Protein AF-A0A7E6EKT8-F1 (afdb_monomer)

Sequence (183 aa):
MVKAHAIWNQQDRSTVAANSIYAGVGRRLAVPNMTRWNSTYDSVVVINTILETKRLVLHTVIIQLKFNSFNNQDVDLMKECAKVMSLVAKGLDKIQGKEQAYFGTLLPTVVATIFRLVYYSPLVNALLAG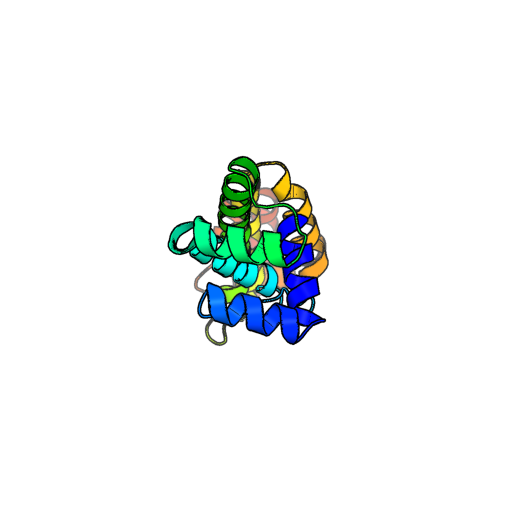IDKRMMTSVVLEDEECQLIAAFHPRFHLIWLDKYENTKVAKARKAWRVRSRRS

Foldseek 3Di:
DVLLLVLLVCLVVDPVLVVLCCVQQVDGQQRADPVDLCSVLSNLVRVLVCCVPPVVSVQVSCVVVVGDHDDPVNSVVSVLVNVLVVLVVVLCCQCVPPVRVDLLSNLLSLLVSLVVLVPDDPVSVVVVVVSCVVSVNVVLVVDLVSLLSVLPPPVRNLVSCVVRPVVCSVVNVVVNVVVVVVD

Structure (mmCIF, N/CA/C/O backbone):
data_AF-A0A7E6EKT8-F1
#
_entry.id   AF-A0A7E6EKT8-F1
#
loop_
_atom_site.group_PDB
_atom_site.id
_atom_site.type_symbol
_atom_site.label_atom_id
_atom_site.label_alt_id
_atom_site.label_comp_id
_atom_site.label_asym_id
_atom_site.label_entity_id
_atom_site.label_seq_id
_atom_site.pdbx_PDB_ins_code
_atom_site.Cartn_x
_atom_site.Cartn_y
_atom_site.Cartn_z
_atom_site.occupancy
_atom_site.B_iso_or_equiv
_atom_site.auth_seq_id
_atom_site.auth_comp_id
_atom_site.auth_asym_id
_atom_site.auth_atom_id
_atom_site.pdbx_PDB_model_num
ATOM 1 N N . MET A 1 1 ? -4.180 9.988 8.805 1.00 82.31 1 MET A N 1
ATOM 2 C CA . MET A 1 1 ? -3.324 8.853 9.243 1.00 82.31 1 MET A CA 1
ATOM 3 C C . MET A 1 1 ? -3.040 8.808 10.747 1.00 82.31 1 MET A C 1
ATOM 5 O O . MET A 1 1 ? -3.156 7.729 11.312 1.00 82.31 1 MET A O 1
ATOM 9 N N . VAL A 1 2 ? -2.726 9.925 11.423 1.00 88.50 2 VAL A N 1
ATOM 10 C CA . VAL A 1 2 ? -2.379 9.940 12.869 1.00 88.50 2 VAL A CA 1
ATOM 11 C C . VAL A 1 2 ? -3.432 9.260 13.759 1.00 88.50 2 VAL A C 1
ATOM 13 O O . VAL A 1 2 ? -3.081 8.402 14.564 1.00 88.50 2 VAL A O 1
ATOM 16 N N . LYS A 1 3 ? -4.724 9.570 13.569 1.00 92.50 3 LYS A N 1
ATOM 17 C CA . LYS A 1 3 ? -5.827 8.959 14.339 1.00 92.50 3 LYS A CA 1
ATOM 18 C C . LYS A 1 3 ? -5.881 7.433 14.195 1.00 92.50 3 LYS A C 1
ATOM 20 O O . LYS A 1 3 ? -5.995 6.726 15.188 1.00 92.50 3 LYS A O 1
ATOM 25 N N . ALA A 1 4 ? -5.735 6.922 12.971 1.00 92.25 4 ALA A N 1
ATOM 26 C CA . ALA A 1 4 ? -5.692 5.480 12.726 1.00 92.25 4 ALA A CA 1
ATOM 27 C C . ALA A 1 4 ? -4.476 4.832 13.394 1.00 92.25 4 ALA A C 1
ATOM 29 O O . ALA A 1 4 ? -4.611 3.782 14.014 1.00 92.25 4 ALA A O 1
ATOM 30 N N . HIS A 1 5 ? -3.315 5.493 13.348 1.00 91.94 5 HIS A N 1
ATOM 31 C CA . HIS A 1 5 ? -2.115 4.974 13.992 1.00 91.94 5 HIS A CA 1
ATOM 32 C C . HIS A 1 5 ? -2.243 4.901 15.515 1.00 91.94 5 HIS A C 1
ATOM 34 O O . HIS A 1 5 ? -1.837 3.901 16.103 1.00 91.94 5 HIS A O 1
ATOM 40 N N . ALA A 1 6 ? -2.864 5.903 16.142 1.00 93.19 6 ALA A N 1
ATOM 41 C CA . ALA A 1 6 ? -3.147 5.887 17.573 1.00 93.19 6 ALA A CA 1
ATOM 42 C C . ALA A 1 6 ? -4.032 4.691 17.967 1.00 93.19 6 ALA A C 1
ATOM 44 O O . ALA A 1 6 ? -3.713 3.977 18.915 1.00 93.19 6 ALA A O 1
ATOM 45 N N . ILE A 1 7 ? -5.087 4.416 17.191 1.00 93.44 7 ILE A N 1
ATOM 46 C CA . ILE A 1 7 ? -5.994 3.288 17.445 1.00 93.44 7 ILE A CA 1
ATOM 47 C C . ILE A 1 7 ? -5.286 1.945 17.217 1.00 93.44 7 ILE A C 1
ATOM 49 O O . ILE A 1 7 ? -5.428 1.042 18.040 1.00 93.44 7 ILE A O 1
ATOM 53 N N . TRP A 1 8 ? -4.498 1.803 16.145 1.00 94.50 8 TRP A N 1
ATOM 54 C CA . TRP A 1 8 ? -3.714 0.587 15.898 1.00 94.50 8 TRP A CA 1
ATOM 55 C C . TRP A 1 8 ? -2.728 0.305 17.031 1.00 94.50 8 TRP A C 1
ATOM 57 O O . TRP A 1 8 ? -2.700 -0.810 17.543 1.00 94.50 8 TRP A O 1
ATOM 67 N N . ASN A 1 9 ? -1.983 1.323 17.469 1.00 93.50 9 ASN A N 1
ATOM 68 C CA . ASN A 1 9 ? -1.028 1.194 18.569 1.00 93.50 9 ASN A CA 1
ATOM 69 C C . ASN A 1 9 ? -1.727 0.844 19.887 1.00 93.50 9 ASN A C 1
ATOM 71 O O . ASN A 1 9 ? -1.212 0.041 20.661 1.00 93.50 9 ASN A O 1
ATOM 75 N N . GLN A 1 10 ? -2.905 1.421 20.145 1.00 93.50 10 GLN A N 1
ATOM 76 C CA . GLN A 1 10 ? -3.673 1.095 21.342 1.00 93.50 10 GLN A CA 1
ATOM 77 C C . GLN A 1 10 ? -4.182 -0.347 21.311 1.00 93.50 10 GLN A C 1
ATOM 79 O O . GLN A 1 10 ? -4.085 -1.046 22.318 1.00 93.50 10 GLN A O 1
ATOM 84 N N . GLN A 1 11 ? -4.715 -0.795 20.171 1.00 93.75 11 GLN A N 1
ATOM 85 C CA . GLN A 1 11 ? -5.182 -2.170 20.008 1.00 93.75 11 GLN A CA 1
ATOM 86 C C . GLN A 1 11 ? -4.045 -3.172 20.236 1.00 93.75 11 GLN A C 1
ATOM 88 O O . GLN A 1 11 ? -4.249 -4.186 20.893 1.00 93.75 11 GLN A O 1
ATOM 93 N N . ASP A 1 12 ? -2.863 -2.888 19.693 1.00 93.00 12 ASP A N 1
ATOM 94 C CA . ASP A 1 12 ? -1.698 -3.768 19.794 1.00 93.00 12 ASP A CA 1
ATOM 95 C C . ASP A 1 12 ? -1.186 -3.894 21.239 1.00 93.00 12 ASP A C 1
ATOM 97 O O . ASP A 1 12 ? -0.826 -4.976 21.695 1.00 93.00 12 ASP A O 1
ATOM 101 N N . ARG A 1 13 ? -1.226 -2.794 22.002 1.00 93.50 13 ARG A N 1
ATOM 102 C CA . ARG A 1 13 ? -0.688 -2.728 23.371 1.00 93.50 13 ARG A CA 1
ATOM 103 C C . ARG A 1 13 ? -1.682 -3.097 24.471 1.00 93.50 13 ARG A C 1
ATOM 105 O O . ARG A 1 13 ? -1.264 -3.351 25.596 1.00 93.50 13 ARG A O 1
ATOM 112 N N . SER A 1 14 ? -2.985 -3.080 24.196 1.00 94.94 14 SER A N 1
ATOM 113 C CA . SER A 1 14 ? -4.025 -3.275 25.211 1.00 94.94 14 SER A CA 1
ATOM 114 C C . SER A 1 14 ? -5.029 -4.338 24.785 1.00 94.94 14 SER A C 1
ATOM 116 O O . SER A 1 14 ? -5.852 -4.127 23.894 1.00 94.94 14 SER A O 1
ATOM 118 N N . THR A 1 15 ? -5.026 -5.465 25.499 1.00 93.31 15 THR A N 1
ATOM 119 C CA . THR A 1 15 ? -6.011 -6.544 25.323 1.00 93.31 15 THR A CA 1
ATOM 120 C C . THR A 1 15 ? -7.437 -6.059 25.572 1.00 93.31 15 THR A C 1
ATOM 122 O O . THR A 1 15 ? -8.347 -6.445 24.843 1.00 93.31 15 THR A O 1
ATOM 125 N N . VAL A 1 16 ? -7.630 -5.155 26.538 1.00 93.56 16 VAL A N 1
ATOM 126 C CA . VAL A 1 16 ? -8.921 -4.506 26.807 1.00 93.56 16 VAL A CA 1
ATOM 127 C C . VAL A 1 16 ? -9.376 -3.703 25.591 1.00 93.56 16 VAL A C 1
ATOM 129 O O . VAL A 1 16 ? -10.490 -3.901 25.118 1.00 93.56 16 VAL A O 1
ATOM 132 N N . ALA A 1 17 ? -8.508 -2.857 25.026 1.00 92.56 17 ALA A N 1
ATOM 133 C CA . ALA A 1 17 ? -8.855 -2.089 23.832 1.00 92.56 17 ALA A CA 1
ATOM 134 C C . ALA A 1 17 ? -9.141 -2.996 22.625 1.00 92.56 17 ALA A C 1
ATOM 136 O O . ALA A 1 17 ? -10.110 -2.771 21.900 1.00 92.56 17 ALA A O 1
ATOM 137 N N . ALA A 1 18 ? -8.342 -4.050 22.435 1.00 93.56 18 ALA A N 1
ATOM 138 C CA . ALA A 1 18 ? -8.562 -5.033 21.381 1.00 93.56 18 ALA A CA 1
ATOM 139 C C . ALA A 1 18 ? -9.899 -5.764 21.520 1.00 93.56 18 ALA A C 1
ATOM 141 O O . ALA A 1 18 ? -10.583 -5.973 20.517 1.00 93.56 18 ALA A O 1
ATOM 142 N N . ASN A 1 19 ? -10.296 -6.106 22.745 1.00 94.75 19 ASN A N 1
ATOM 143 C CA . ASN A 1 19 ? -11.583 -6.732 23.018 1.00 94.75 19 ASN A CA 1
ATOM 144 C C . ASN A 1 19 ? -12.743 -5.757 22.794 1.00 94.75 19 ASN A C 1
ATOM 146 O O . ASN A 1 19 ? -13.721 -6.146 22.166 1.00 94.75 19 ASN A O 1
ATOM 150 N N . SER A 1 20 ? -12.624 -4.489 23.205 1.00 93.38 20 SER A N 1
ATOM 151 C CA . SER A 1 20 ? -13.647 -3.467 22.934 1.00 93.38 20 SER A CA 1
ATOM 152 C C . SER A 1 20 ? -13.852 -3.238 21.434 1.00 93.38 20 SER A C 1
ATOM 154 O O . SER A 1 20 ? -14.986 -3.170 20.958 1.00 93.38 20 SER A O 1
ATOM 156 N N . ILE A 1 21 ? -12.762 -3.178 20.661 1.00 93.44 21 ILE A N 1
ATOM 157 C CA . ILE A 1 21 ? -12.824 -3.060 19.198 1.00 93.44 21 ILE A CA 1
ATOM 158 C C . ILE A 1 21 ? -13.460 -4.302 18.576 1.00 93.44 21 ILE A C 1
ATOM 160 O O . ILE A 1 21 ? -14.341 -4.173 17.726 1.00 93.44 21 ILE A O 1
ATOM 164 N N . TYR A 1 22 ? -13.052 -5.497 19.007 1.00 95.25 22 TYR A N 1
ATOM 165 C CA . TYR A 1 22 ? -13.621 -6.744 18.508 1.00 95.25 22 TYR A CA 1
ATOM 166 C C . TYR A 1 22 ? -15.116 -6.857 18.829 1.00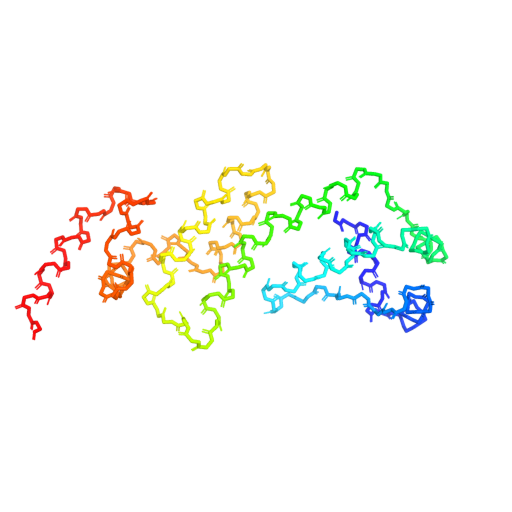 95.25 22 TYR A C 1
ATOM 168 O O . TYR A 1 22 ? -15.892 -7.195 17.942 1.00 95.25 22 TYR A O 1
ATOM 176 N N . ALA A 1 23 ? -15.531 -6.513 20.049 1.00 93.75 23 ALA A N 1
ATOM 177 C CA . ALA A 1 23 ? -16.927 -6.556 20.475 1.00 93.75 23 ALA A CA 1
ATOM 178 C C . ALA A 1 23 ? -17.810 -5.584 19.678 1.00 93.75 23 ALA A C 1
ATOM 180 O O . ALA A 1 23 ? -18.914 -5.946 19.283 1.00 93.75 23 ALA A O 1
ATOM 181 N N . GLY A 1 24 ? -17.325 -4.370 19.393 1.00 91.06 24 GLY A N 1
ATOM 182 C CA . GLY A 1 24 ? -18.082 -3.405 18.594 1.00 91.06 24 GLY A CA 1
ATOM 183 C C . GLY A 1 24 ? -18.087 -3.744 17.102 1.00 91.06 24 GLY A C 1
ATOM 184 O O . GLY A 1 24 ? -19.128 -3.820 16.453 1.00 91.06 24 GLY A O 1
ATOM 185 N N . VAL A 1 25 ? -16.909 -3.946 16.516 1.00 91.56 25 VAL A N 1
ATOM 186 C CA . VAL A 1 25 ? -16.751 -4.027 15.057 1.00 91.56 25 VAL A CA 1
ATOM 187 C C . VAL A 1 25 ? -16.864 -5.466 14.531 1.00 91.56 25 VAL A C 1
ATOM 189 O O . VAL A 1 25 ? -17.110 -5.676 13.340 1.00 91.56 25 VAL A O 1
ATOM 192 N N . GLY A 1 26 ? -16.751 -6.472 15.398 1.00 91.38 26 GLY A N 1
ATOM 193 C CA . GLY A 1 26 ? -16.790 -7.900 15.055 1.00 91.38 26 GLY A CA 1
ATOM 194 C C . GLY A 1 26 ? -15.470 -8.446 14.505 1.00 91.38 26 GLY A C 1
ATOM 195 O O . GLY A 1 26 ? -15.429 -9.555 13.981 1.00 91.38 26 GLY A O 1
ATOM 196 N N . ARG A 1 27 ? -14.389 -7.658 14.557 1.00 93.06 27 ARG A N 1
ATOM 197 C CA . ARG A 1 27 ? -13.042 -8.066 14.137 1.00 93.06 27 ARG A CA 1
ATOM 198 C C . ARG A 1 27 ? -11.978 -7.197 14.791 1.00 93.06 27 ARG A C 1
ATOM 200 O O . ARG A 1 27 ? -12.237 -6.048 15.136 1.00 93.06 27 ARG A O 1
ATOM 207 N N . ARG A 1 28 ? -10.754 -7.721 14.872 1.00 90.56 28 ARG A N 1
ATOM 208 C CA . ARG A 1 28 ? -9.572 -6.898 15.152 1.00 90.56 28 ARG A CA 1
ATOM 209 C C . ARG A 1 28 ? -9.199 -6.091 13.910 1.00 90.56 28 ARG A C 1
ATOM 211 O O . ARG A 1 28 ? -9.375 -6.551 12.773 1.00 90.56 28 ARG A O 1
ATOM 218 N N . LEU A 1 29 ? -8.675 -4.891 14.130 1.00 91.62 29 LEU A N 1
ATOM 219 C CA . LEU A 1 29 ? -8.028 -4.112 13.081 1.00 91.62 29 LEU A CA 1
ATOM 220 C C . LEU A 1 29 ? -6.753 -4.828 12.643 1.00 91.62 29 LEU A C 1
ATOM 222 O O . LEU A 1 29 ? -6.048 -5.403 13.473 1.00 91.62 29 LEU A O 1
ATOM 226 N N . ALA A 1 30 ? -6.444 -4.757 11.351 1.00 92.00 30 ALA A N 1
ATOM 227 C CA . ALA A 1 30 ? -5.098 -5.059 10.889 1.00 92.00 30 ALA A CA 1
ATOM 228 C C . ALA A 1 30 ? -4.168 -3.935 11.368 1.00 92.00 30 ALA A C 1
ATOM 230 O O . ALA A 1 30 ? -4.489 -2.759 11.194 1.00 92.00 30 ALA A O 1
ATOM 231 N N . VAL A 1 31 ? -3.075 -4.310 12.033 1.00 91.00 31 VAL A N 1
ATOM 232 C CA . VAL A 1 31 ? -2.061 -3.385 12.550 1.00 91.00 31 VAL A CA 1
ATOM 233 C C . VAL A 1 31 ? -0.913 -3.326 11.537 1.00 91.00 31 VAL A C 1
ATOM 235 O O . VAL A 1 31 ? -0.434 -4.387 11.124 1.00 91.00 31 VAL A O 1
ATOM 238 N N . PRO A 1 32 ? -0.457 -2.126 11.128 1.00 89.56 32 PRO A N 1
ATOM 239 C CA . PRO A 1 32 ? 0.668 -2.001 10.214 1.00 89.56 32 PRO A CA 1
ATOM 240 C C . PRO A 1 32 ? 1.945 -2.612 10.796 1.00 89.56 32 PRO A C 1
ATOM 242 O O . PRO A 1 32 ? 2.393 -2.236 11.875 1.00 89.56 32 PRO A O 1
ATOM 245 N N . ASN A 1 33 ? 2.566 -3.510 10.040 1.00 85.38 33 ASN A N 1
ATOM 246 C CA . ASN A 1 33 ? 3.866 -4.090 10.330 1.00 85.38 33 ASN A CA 1
ATOM 247 C C . ASN A 1 33 ? 4.935 -3.480 9.408 1.00 85.38 33 ASN A C 1
ATOM 249 O O . ASN A 1 33 ? 4.821 -3.524 8.185 1.00 85.38 33 ASN A O 1
ATOM 253 N N . MET A 1 34 ? 6.008 -2.955 10.000 1.00 74.31 34 MET A N 1
ATOM 254 C CA . MET A 1 34 ? 7.131 -2.341 9.284 1.00 74.31 34 MET A CA 1
ATOM 255 C C . MET A 1 34 ? 7.909 -3.317 8.385 1.00 74.31 34 MET A C 1
ATOM 257 O O . MET A 1 34 ? 8.462 -2.894 7.362 1.00 74.31 34 MET A O 1
ATOM 261 N N . THR A 1 35 ? 7.963 -4.603 8.750 1.00 75.12 35 THR A N 1
ATOM 262 C CA . THR A 1 35 ? 8.727 -5.630 8.022 1.00 75.12 35 THR A CA 1
ATOM 263 C C . THR A 1 35 ? 7.961 -6.199 6.829 1.00 75.12 35 THR A C 1
ATOM 265 O O . THR A 1 35 ? 8.581 -6.645 5.865 1.00 75.12 35 THR A O 1
ATOM 268 N N . ARG A 1 36 ? 6.623 -6.111 6.823 1.00 79.50 36 ARG A N 1
ATOM 269 C CA . ARG A 1 36 ? 5.768 -6.564 5.715 1.00 79.50 36 ARG A CA 1
ATOM 270 C C . ARG A 1 36 ? 5.281 -5.374 4.891 1.00 79.50 36 ARG A C 1
ATOM 272 O O . ARG A 1 36 ? 4.438 -4.603 5.332 1.00 79.50 36 ARG A O 1
ATOM 279 N N . TRP A 1 37 ? 5.773 -5.253 3.661 1.00 75.50 37 TRP A N 1
ATOM 280 C CA . TRP A 1 37 ? 5.666 -4.017 2.875 1.00 75.50 37 TRP A CA 1
ATOM 281 C C . TRP A 1 37 ? 4.221 -3.595 2.553 1.00 75.50 37 TRP A C 1
ATOM 283 O O . TRP A 1 37 ? 3.925 -2.403 2.565 1.00 75.50 37 TRP A O 1
ATOM 293 N N . ASN A 1 38 ? 3.311 -4.556 2.360 1.00 85.31 38 ASN A N 1
ATOM 294 C CA . ASN A 1 38 ? 1.890 -4.284 2.104 1.00 85.31 38 ASN A CA 1
ATOM 295 C C . ASN A 1 38 ? 1.056 -4.063 3.376 1.00 85.31 38 ASN A C 1
ATOM 297 O O . ASN A 1 38 ? -0.098 -3.655 3.289 1.00 85.31 38 ASN A O 1
ATOM 301 N N . SER A 1 39 ? 1.619 -4.258 4.572 1.00 88.88 39 SER A N 1
ATOM 302 C CA . SER A 1 39 ? 0.822 -4.303 5.802 1.00 88.88 39 SER A CA 1
ATOM 303 C C . SER A 1 39 ? 0.133 -2.980 6.134 1.00 88.88 39 SER A C 1
ATOM 305 O O . SER A 1 39 ? -0.987 -2.989 6.647 1.00 88.88 39 SER A O 1
ATOM 307 N N . THR A 1 40 ? 0.757 -1.840 5.828 1.00 89.94 40 THR A N 1
ATOM 308 C CA . THR A 1 40 ? 0.112 -0.533 6.015 1.00 89.94 40 THR A CA 1
ATOM 309 C C . THR A 1 40 ? -1.080 -0.370 5.073 1.00 89.94 40 THR A C 1
ATOM 311 O O . THR A 1 40 ? -2.124 0.109 5.508 1.00 89.94 40 THR A O 1
ATOM 314 N N . TYR A 1 41 ? -0.960 -0.809 3.814 1.00 91.62 41 TYR A N 1
ATOM 315 C CA . TYR A 1 41 ? -2.073 -0.802 2.862 1.00 91.62 41 TYR A CA 1
ATOM 316 C C . TYR A 1 41 ? -3.219 -1.692 3.355 1.00 91.62 41 TYR A C 1
ATOM 318 O O . TYR A 1 41 ? -4.349 -1.217 3.452 1.00 91.62 41 TYR A O 1
ATOM 326 N N . ASP A 1 42 ? -2.921 -2.926 3.767 1.00 92.44 42 ASP A N 1
ATOM 327 C CA . ASP A 1 42 ? -3.918 -3.867 4.292 1.00 92.44 42 ASP A CA 1
ATOM 328 C C . ASP A 1 42 ? -4.665 -3.280 5.504 1.00 92.44 42 ASP A C 1
ATOM 330 O O . ASP A 1 42 ? -5.888 -3.375 5.617 1.00 92.44 42 ASP A O 1
ATOM 334 N N . SER A 1 43 ? -3.934 -2.602 6.392 1.00 94.25 43 SER A N 1
ATOM 335 C CA . SER A 1 43 ? -4.492 -1.941 7.580 1.00 94.25 43 SER A CA 1
ATOM 336 C C . SER A 1 43 ? -5.422 -0.784 7.218 1.00 94.25 43 SER A C 1
ATOM 338 O O . SER A 1 43 ? -6.515 -0.660 7.778 1.00 94.25 43 SER A O 1
ATOM 340 N N . VAL A 1 44 ? -5.012 0.037 6.248 1.00 94.19 44 VAL A N 1
ATOM 341 C CA . VAL A 1 44 ? -5.806 1.144 5.700 1.00 94.19 44 VAL A CA 1
ATOM 342 C C . VAL A 1 44 ? -7.077 0.632 5.008 1.00 94.19 44 VAL A C 1
ATOM 344 O O . VAL A 1 44 ? -8.149 1.207 5.183 1.00 94.19 44 VAL A O 1
ATOM 347 N N . VAL A 1 45 ? -6.996 -0.471 4.260 1.00 94.94 45 VAL A N 1
ATOM 348 C CA . VAL A 1 45 ? -8.169 -1.095 3.629 1.00 94.94 45 VAL A CA 1
ATOM 349 C C . VAL A 1 45 ? -9.159 -1.566 4.689 1.00 94.94 45 VAL A C 1
ATOM 351 O O . VAL A 1 45 ? -10.335 -1.220 4.616 1.00 94.94 45 VAL A O 1
ATOM 354 N N . VAL A 1 46 ? -8.690 -2.281 5.717 1.00 94.88 46 VAL A N 1
ATOM 355 C CA . VAL A 1 46 ? -9.560 -2.785 6.790 1.00 94.88 46 VAL A CA 1
ATOM 356 C C . VAL A 1 46 ? -10.278 -1.648 7.514 1.00 94.88 46 VAL A C 1
ATOM 358 O O . VAL A 1 46 ? -11.487 -1.741 7.731 1.00 94.88 46 VAL A O 1
ATOM 361 N N . ILE A 1 47 ? -9.571 -0.573 7.879 1.00 94.31 47 ILE A N 1
ATOM 362 C CA . ILE A 1 47 ? -10.209 0.547 8.580 1.00 94.31 47 ILE A CA 1
ATOM 363 C C . ILE A 1 47 ? -11.193 1.301 7.675 1.00 94.31 47 ILE A C 1
ATOM 365 O O . ILE A 1 47 ? -12.266 1.666 8.150 1.00 94.31 47 ILE A O 1
ATOM 369 N N . ASN A 1 48 ? -10.900 1.458 6.378 1.00 94.75 48 ASN A N 1
ATOM 370 C CA . ASN A 1 48 ? -11.846 2.034 5.416 1.00 94.75 48 ASN A CA 1
ATOM 371 C C . ASN A 1 48 ? -13.125 1.207 5.300 1.00 94.75 48 ASN A C 1
ATOM 373 O O . ASN A 1 48 ? -14.214 1.763 5.398 1.00 94.75 48 ASN A O 1
ATOM 377 N N . THR A 1 49 ? -13.014 -0.118 5.179 1.00 95.06 49 THR A N 1
ATOM 378 C CA . THR A 1 49 ? -14.187 -1.003 5.134 1.00 95.06 49 THR A CA 1
ATOM 379 C C . THR A 1 49 ? -15.053 -0.850 6.385 1.00 95.06 49 THR A C 1
ATOM 381 O O . THR A 1 49 ? -16.281 -0.842 6.303 1.00 95.06 49 THR A O 1
ATOM 384 N N . ILE A 1 50 ? -14.436 -0.692 7.558 1.00 94.50 50 ILE A N 1
ATOM 385 C CA . ILE A 1 50 ? -15.166 -0.464 8.812 1.00 94.50 50 ILE A CA 1
ATOM 386 C C . ILE A 1 50 ? -15.821 0.923 8.821 1.00 94.50 50 ILE A C 1
ATOM 388 O O . ILE A 1 50 ? -16.968 1.050 9.243 1.00 94.50 50 ILE A O 1
ATOM 392 N N . LEU A 1 51 ? -15.126 1.957 8.345 1.00 93.56 51 LEU A N 1
ATOM 393 C CA . LEU A 1 51 ? -15.670 3.312 8.228 1.00 93.56 51 LEU A CA 1
ATOM 394 C C . LEU A 1 51 ? -16.842 3.397 7.240 1.00 93.56 51 LEU A C 1
ATOM 396 O O . LEU A 1 51 ? -17.693 4.264 7.402 1.00 93.56 51 LEU A O 1
ATOM 400 N N . GLU A 1 52 ? -16.915 2.508 6.251 1.00 93.44 52 GLU A N 1
ATOM 401 C CA . GLU A 1 52 ? -18.031 2.432 5.301 1.00 93.44 52 GLU A CA 1
ATOM 402 C C . GLU A 1 52 ? -19.220 1.637 5.852 1.00 93.44 52 GLU A C 1
ATOM 404 O O . GLU A 1 52 ? -20.365 2.038 5.675 1.00 93.44 52 GLU A O 1
ATOM 409 N N . THR A 1 53 ? -18.962 0.531 6.555 1.00 93.62 53 THR A N 1
ATOM 410 C CA . THR A 1 53 ? -20.015 -0.415 6.976 1.00 93.62 53 THR A CA 1
ATOM 411 C C . THR A 1 53 ? -20.507 -0.214 8.408 1.00 93.62 53 THR A C 1
ATOM 413 O O . THR A 1 53 ? -21.659 -0.509 8.715 1.00 93.62 53 THR A O 1
ATOM 416 N N . LYS A 1 54 ? -19.644 0.260 9.314 1.00 94.06 54 LYS A N 1
ATOM 417 C CA . LYS A 1 54 ? -19.880 0.296 10.769 1.00 94.06 54 LYS A CA 1
ATOM 418 C C . LYS A 1 54 ? -19.390 1.598 11.411 1.00 94.06 54 LYS A C 1
ATOM 420 O O . LYS A 1 54 ? -18.950 1.598 12.562 1.00 94.06 54 LYS A O 1
ATOM 425 N N . ARG A 1 55 ? -19.481 2.725 10.693 1.00 92.12 55 ARG A N 1
ATOM 426 C CA . ARG A 1 55 ? -18.945 4.027 11.138 1.00 92.12 55 ARG A CA 1
ATOM 427 C C . ARG A 1 55 ? -19.403 4.440 12.535 1.00 92.12 55 ARG A C 1
ATOM 429 O O . ARG A 1 55 ? -18.574 4.839 13.345 1.00 92.12 55 ARG A O 1
ATOM 436 N N . LEU A 1 56 ? -20.705 4.347 12.811 1.00 92.81 56 LEU A N 1
ATOM 437 C CA . LEU A 1 56 ? -21.286 4.763 14.094 1.00 92.81 56 LEU A CA 1
ATOM 438 C C . LEU A 1 56 ? -20.785 3.892 15.250 1.00 92.81 56 LEU A C 1
ATOM 440 O O . LEU A 1 56 ? -20.439 4.404 16.309 1.00 92.81 56 LEU A O 1
ATOM 444 N N . VAL A 1 57 ? -20.675 2.583 15.027 1.00 94.19 57 VAL A N 1
ATOM 445 C CA . VAL A 1 57 ? -20.166 1.651 16.039 1.00 94.19 57 VAL A CA 1
ATOM 446 C C . VAL A 1 57 ? -18.686 1.907 16.308 1.00 94.19 57 VAL A C 1
ATOM 448 O O . VAL A 1 57 ? -18.274 2.005 17.462 1.00 94.19 57 VAL A O 1
ATOM 451 N N . LEU A 1 58 ? -17.892 2.092 15.247 1.00 92.81 58 LEU A N 1
ATOM 452 C CA . LEU A 1 58 ? -16.484 2.458 15.374 1.00 92.81 58 LEU A CA 1
ATOM 453 C C . LEU A 1 58 ? -16.323 3.797 16.112 1.00 92.81 58 LEU A C 1
ATOM 455 O O . LEU A 1 58 ? -15.465 3.904 16.982 1.00 92.81 58 LEU A O 1
ATOM 459 N N . HIS A 1 59 ? -17.166 4.792 15.820 1.00 93.56 59 HIS A N 1
ATOM 460 C CA . HIS A 1 59 ? -17.180 6.069 16.533 1.00 93.56 59 HIS A CA 1
ATOM 461 C C . HIS A 1 59 ? -17.380 5.863 18.042 1.00 93.56 59 HIS A C 1
ATOM 463 O O . HIS A 1 59 ? -16.587 6.372 18.831 1.00 93.56 59 HIS A O 1
ATOM 469 N N . THR A 1 60 ? -18.391 5.092 18.453 1.00 94.06 60 THR A N 1
ATOM 470 C CA . THR A 1 60 ? -18.658 4.805 19.873 1.00 94.06 60 THR A CA 1
ATOM 471 C C . THR A 1 60 ? -17.463 4.147 20.559 1.00 94.06 60 THR A C 1
ATOM 473 O O . THR A 1 60 ? -17.052 4.596 21.627 1.00 94.06 60 THR A O 1
ATOM 476 N N . VAL A 1 61 ? -16.854 3.139 19.925 1.00 93.06 61 VAL A N 1
ATOM 477 C CA . VAL A 1 61 ? -15.660 2.465 20.462 1.00 93.06 61 VAL A CA 1
ATOM 478 C C . VAL A 1 61 ? -14.490 3.443 20.616 1.00 93.06 61 VAL A C 1
ATOM 480 O O . VAL A 1 61 ? -13.817 3.446 21.641 1.00 93.06 61 VAL A O 1
ATOM 483 N N . ILE A 1 62 ? -14.246 4.306 19.628 1.00 92.19 62 ILE A N 1
ATOM 484 C CA . ILE A 1 62 ? -13.145 5.283 19.666 1.00 92.19 62 ILE A CA 1
ATOM 485 C C . ILE A 1 62 ? -13.324 6.285 20.813 1.00 92.19 62 ILE A C 1
ATOM 487 O O . ILE A 1 62 ? -12.358 6.580 21.518 1.00 92.19 62 ILE A O 1
ATOM 491 N N . ILE A 1 63 ? -14.552 6.763 21.035 1.00 93.88 63 ILE A N 1
ATOM 492 C CA . ILE A 1 63 ? -14.868 7.665 22.150 1.00 93.88 63 ILE A CA 1
ATOM 493 C C . ILE A 1 63 ? -14.678 6.961 23.499 1.00 93.88 63 ILE A C 1
ATOM 495 O O . ILE A 1 63 ? -14.077 7.539 24.403 1.00 93.88 63 ILE A O 1
ATOM 499 N N . GLN A 1 64 ? -15.103 5.698 23.631 1.00 92.12 64 GLN A N 1
ATOM 500 C CA . GLN A 1 64 ? -14.855 4.895 24.839 1.00 92.12 64 GLN A CA 1
ATOM 501 C C . GLN A 1 64 ? -13.355 4.725 25.123 1.00 92.12 64 GLN A C 1
ATOM 503 O O . GLN A 1 64 ? -12.931 4.746 26.277 1.00 92.12 64 GLN A O 1
ATOM 508 N N . LEU A 1 65 ? -12.542 4.610 24.071 1.00 90.75 65 LEU A N 1
ATOM 509 C CA . LEU A 1 65 ? -11.083 4.553 24.157 1.00 90.75 65 LEU A CA 1
ATOM 510 C C . LEU A 1 65 ? -10.419 5.931 24.343 1.00 90.75 65 LEU A C 1
ATOM 512 O O . LEU A 1 65 ? -9.193 6.006 24.353 1.00 90.75 65 LEU A O 1
ATOM 516 N N . LYS A 1 66 ? -11.200 7.005 24.526 1.00 92.56 66 LYS A N 1
ATOM 517 C CA . LYS A 1 66 ? -10.738 8.389 24.742 1.00 92.56 66 LYS A CA 1
ATOM 518 C C . LYS A 1 66 ? -9.918 8.969 23.581 1.00 92.56 66 LYS A C 1
ATOM 520 O O . LYS A 1 66 ? -9.042 9.804 23.794 1.00 92.56 66 LYS A O 1
ATOM 525 N N . PHE A 1 67 ? -10.210 8.557 22.348 1.00 92.00 67 PHE A N 1
ATOM 526 C CA . PHE A 1 67 ? -9.602 9.122 21.141 1.00 92.00 67 PHE A CA 1
ATOM 527 C C . PHE A 1 67 ? -10.567 10.039 20.385 1.00 92.00 67 PHE A C 1
ATOM 529 O O . PHE A 1 67 ? -11.787 9.939 20.496 1.00 92.00 67 PHE A O 1
ATOM 536 N N . ASN A 1 68 ? -10.001 10.908 19.547 1.00 89.25 68 ASN A N 1
ATOM 537 C CA . ASN A 1 68 ? -10.777 11.736 18.630 1.00 89.25 68 ASN A CA 1
ATOM 538 C C . ASN A 1 68 ? -11.347 10.892 17.488 1.00 89.25 68 ASN A C 1
ATOM 540 O O . ASN A 1 68 ? -10.612 10.155 16.826 1.00 89.25 68 ASN A O 1
ATOM 544 N N . SER A 1 69 ? -12.638 11.063 17.208 1.00 88.81 69 SER A N 1
ATOM 545 C CA . SER A 1 69 ? -13.293 10.341 16.120 1.00 88.81 69 SER A CA 1
ATOM 546 C C . SER A 1 69 ? -12.873 10.819 14.726 1.00 88.81 69 SER A C 1
ATOM 548 O O . SER A 1 69 ? -12.299 11.902 14.547 1.00 88.81 69 SER A O 1
ATOM 550 N N . PHE A 1 70 ? -13.155 9.980 13.728 1.00 91.44 70 PHE A N 1
ATOM 551 C CA . PHE A 1 70 ? -12.905 10.250 12.315 1.00 91.44 70 PHE A CA 1
ATOM 552 C C . PHE A 1 70 ? -13.960 11.210 11.755 1.00 91.44 70 PHE A C 1
ATOM 554 O O . PHE A 1 70 ? -15.142 10.864 11.628 1.00 91.44 70 PHE A O 1
ATOM 561 N N . ASN A 1 71 ? -13.524 12.412 11.383 1.00 92.44 71 ASN A N 1
ATOM 562 C CA . ASN A 1 71 ? -14.363 13.356 10.653 1.00 92.44 71 ASN A CA 1
ATOM 563 C C . ASN A 1 71 ? -14.403 12.983 9.155 1.00 92.44 71 ASN A C 1
ATOM 565 O O . ASN A 1 71 ? -13.729 12.052 8.719 1.00 92.44 71 ASN A O 1
ATOM 569 N N . ASN A 1 72 ? -15.216 13.680 8.358 1.00 92.38 72 ASN A N 1
ATOM 570 C CA . ASN A 1 72 ? -15.341 13.364 6.929 1.00 92.38 72 ASN A CA 1
ATOM 571 C C . ASN A 1 72 ? -14.018 13.539 6.168 1.00 92.38 72 ASN A C 1
ATOM 573 O O . ASN A 1 72 ? -13.663 12.666 5.386 1.00 92.38 72 ASN A O 1
ATOM 577 N N . GLN A 1 73 ? -13.241 14.578 6.485 1.00 92.00 73 GLN A N 1
ATOM 578 C CA . GLN A 1 73 ? -11.929 14.805 5.872 1.00 92.00 73 GLN A CA 1
ATOM 579 C C . GLN A 1 73 ? -10.948 13.658 6.160 1.00 92.00 73 GLN A C 1
ATOM 581 O O . GLN A 1 73 ? -10.199 13.250 5.278 1.00 92.00 73 GLN A O 1
ATOM 586 N N . ASP A 1 74 ? -10.965 13.096 7.374 1.00 92.19 74 ASP A N 1
ATOM 587 C CA . ASP A 1 74 ? -10.132 11.946 7.723 1.00 92.19 74 ASP A CA 1
ATOM 588 C C . ASP A 1 74 ? -10.508 10.712 6.895 1.00 92.19 74 ASP A C 1
ATOM 590 O O . ASP A 1 74 ? -9.625 9.953 6.491 1.00 92.19 74 ASP A O 1
ATOM 594 N N . VAL A 1 75 ? -11.811 10.498 6.671 1.00 92.06 75 VAL A N 1
ATOM 595 C CA . VAL A 1 75 ? -12.319 9.377 5.868 1.00 92.06 75 VAL A CA 1
ATOM 596 C C . VAL A 1 75 ? -11.926 9.553 4.405 1.00 92.06 75 VAL A C 1
ATOM 598 O O . VAL A 1 75 ? -11.419 8.610 3.800 1.00 92.06 75 VAL A O 1
ATOM 601 N N . ASP A 1 76 ? -12.092 10.752 3.849 1.00 91.56 76 ASP A N 1
ATOM 602 C CA . ASP A 1 76 ? -11.718 11.050 2.464 1.00 91.56 76 ASP A CA 1
ATOM 603 C C . ASP A 1 76 ? -10.209 10.874 2.247 1.00 91.56 76 ASP A C 1
ATOM 605 O O . ASP A 1 76 ? -9.787 10.196 1.307 1.00 91.56 76 ASP A O 1
ATOM 609 N N . LEU A 1 77 ? -9.389 11.356 3.188 1.00 89.75 77 LEU A N 1
ATOM 610 C CA . LEU A 1 77 ? -7.941 11.150 3.175 1.00 89.75 77 LEU A CA 1
ATOM 611 C C . LEU A 1 77 ? -7.564 9.665 3.281 1.00 89.75 77 LEU A C 1
ATOM 613 O O . LEU A 1 77 ? -6.606 9.222 2.645 1.00 89.75 77 LEU A O 1
ATOM 617 N N . MET A 1 78 ? -8.292 8.874 4.073 1.00 90.44 78 MET A N 1
ATOM 618 C CA . MET A 1 78 ? -8.042 7.435 4.195 1.00 90.44 78 MET A CA 1
ATOM 619 C C . MET A 1 78 ? -8.389 6.688 2.900 1.00 90.44 78 MET A C 1
ATOM 621 O O . MET A 1 78 ? -7.666 5.770 2.499 1.00 90.44 78 MET A O 1
ATOM 625 N N . LYS A 1 79 ? -9.460 7.093 2.210 1.00 91.44 79 LYS A N 1
ATOM 626 C CA . LYS A 1 79 ? -9.828 6.565 0.889 1.00 91.44 79 LYS A CA 1
ATOM 627 C C . LYS A 1 79 ? -8.790 6.927 -0.169 1.00 91.44 79 LYS A C 1
ATOM 629 O O . LYS A 1 79 ? -8.378 6.058 -0.940 1.00 91.44 79 LYS A O 1
ATOM 634 N N . GLU A 1 80 ? -8.319 8.172 -0.178 1.00 89.56 80 GLU A N 1
ATOM 635 C CA . GLU A 1 80 ? -7.241 8.603 -1.068 1.00 89.56 80 GLU A CA 1
ATOM 636 C C . GLU A 1 80 ? -5.952 7.814 -0.798 1.00 89.56 80 GLU A C 1
ATOM 638 O O . GLU A 1 80 ? -5.374 7.249 -1.728 1.00 89.56 80 GLU A O 1
ATOM 643 N N . CYS A 1 81 ? -5.556 7.666 0.473 1.00 89.12 81 CYS A N 1
ATOM 644 C CA . CYS A 1 81 ? -4.404 6.850 0.860 1.00 89.12 81 CYS A CA 1
ATOM 645 C C . CYS A 1 81 ? -4.527 5.412 0.346 1.00 89.12 81 CYS A C 1
ATOM 647 O O . CYS A 1 81 ? -3.595 4.911 -0.280 1.00 89.12 81 CYS A O 1
ATOM 649 N N . ALA A 1 82 ? -5.675 4.756 0.547 1.00 91.12 82 ALA A N 1
ATOM 650 C CA . ALA A 1 82 ? -5.902 3.400 0.045 1.00 91.12 82 ALA A CA 1
ATOM 651 C C . ALA A 1 82 ? -5.750 3.322 -1.478 1.00 91.12 82 ALA A C 1
ATOM 653 O O . ALA A 1 82 ? -5.109 2.407 -1.994 1.00 91.12 82 ALA A O 1
ATOM 654 N N . LYS A 1 83 ? -6.305 4.299 -2.204 1.00 89.12 83 LYS A N 1
ATOM 655 C CA . LYS A 1 83 ? -6.232 4.361 -3.666 1.00 89.12 83 LYS A CA 1
ATOM 656 C C . LYS A 1 83 ? -4.786 4.461 -4.147 1.00 89.12 83 LYS A C 1
ATOM 658 O O . LYS A 1 83 ? -4.379 3.648 -4.977 1.00 89.12 83 LYS A O 1
ATOM 663 N N . VAL A 1 84 ? -4.007 5.397 -3.605 1.00 88.88 84 VAL A N 1
ATOM 664 C CA . VAL A 1 84 ? -2.608 5.605 -4.010 1.00 88.88 84 VAL A CA 1
ATOM 665 C C . VAL A 1 84 ? -1.742 4.407 -3.605 1.00 88.88 84 VAL A C 1
ATOM 667 O O . VAL A 1 84 ? -1.023 3.852 -4.435 1.00 88.88 84 VAL A O 1
ATOM 670 N N . MET A 1 85 ? -1.863 3.934 -2.362 1.00 89.06 85 MET A N 1
ATOM 671 C CA . MET A 1 85 ? -1.098 2.784 -1.867 1.00 89.06 85 MET A CA 1
ATOM 672 C C . MET A 1 85 ? -1.435 1.481 -2.600 1.00 89.06 85 MET A C 1
ATOM 674 O O . MET A 1 85 ? -0.562 0.627 -2.731 1.00 89.06 85 MET A O 1
ATOM 678 N N . SER A 1 86 ? -2.652 1.333 -3.141 1.00 91.00 86 SER A N 1
ATOM 679 C CA . SER A 1 86 ? -3.030 0.143 -3.917 1.00 91.00 86 SER A CA 1
ATOM 680 C C . SER A 1 86 ? -2.159 -0.066 -5.158 1.00 91.00 86 SER A C 1
ATOM 682 O O . SER A 1 86 ? -1.955 -1.203 -5.579 1.00 91.00 86 SER A O 1
ATOM 684 N N . LEU A 1 87 ? -1.633 1.012 -5.752 1.00 88.94 87 LEU A N 1
ATOM 685 C CA . LEU A 1 87 ? -0.731 0.923 -6.900 1.00 88.94 87 LEU A CA 1
ATOM 686 C C . LEU A 1 87 ? 0.595 0.285 -6.491 1.00 88.94 87 LEU A C 1
ATOM 688 O O . LEU A 1 87 ? 1.086 -0.601 -7.189 1.00 88.94 87 LEU A O 1
ATOM 692 N N . VAL A 1 88 ? 1.115 0.692 -5.332 1.00 89.44 88 VAL A N 1
ATOM 693 C CA . VAL A 1 88 ? 2.332 0.129 -4.740 1.00 89.44 88 VAL A CA 1
ATOM 694 C C . VAL A 1 88 ? 2.105 -1.325 -4.349 1.00 89.44 88 VAL A C 1
ATOM 696 O O . VAL A 1 88 ? 2.883 -2.180 -4.755 1.00 89.44 88 VAL A O 1
ATOM 699 N N . ALA A 1 89 ? 1.007 -1.623 -3.647 1.00 89.94 89 ALA A N 1
ATOM 700 C CA . ALA A 1 89 ? 0.683 -2.979 -3.214 1.00 89.94 89 ALA A CA 1
ATOM 701 C C . ALA A 1 89 ? 0.579 -3.954 -4.397 1.00 89.94 89 ALA A C 1
ATOM 703 O O . ALA A 1 89 ? 1.224 -4.996 -4.392 1.00 89.94 89 ALA A O 1
ATOM 704 N N . LYS A 1 90 ? -0.111 -3.563 -5.478 1.00 89.19 90 LYS A N 1
ATOM 705 C CA . LYS A 1 90 ? -0.202 -4.364 -6.713 1.00 89.19 90 LYS A CA 1
ATOM 706 C C . LYS A 1 90 ? 1.145 -4.561 -7.407 1.00 89.19 90 LYS A C 1
ATOM 708 O O . LYS A 1 90 ? 1.352 -5.586 -8.055 1.00 89.19 90 LYS A O 1
ATOM 713 N N . GLY A 1 91 ? 2.032 -3.568 -7.351 1.00 88.56 91 GLY A N 1
ATOM 714 C CA . GLY A 1 91 ? 3.402 -3.704 -7.847 1.00 88.56 91 GLY A CA 1
ATOM 715 C C . GLY A 1 91 ? 4.190 -4.716 -7.015 1.00 88.56 91 GLY A C 1
ATOM 716 O O . GLY A 1 91 ? 4.840 -5.603 -7.562 1.00 88.56 91 GLY A O 1
ATOM 717 N N . LEU A 1 92 ? 4.057 -4.634 -5.692 1.00 86.69 92 LEU A N 1
ATOM 718 C CA . LEU A 1 92 ? 4.700 -5.544 -4.752 1.00 86.69 92 LEU A CA 1
ATOM 719 C C . LEU A 1 92 ? 4.206 -6.975 -4.878 1.00 86.69 92 LEU A C 1
ATOM 721 O O . LEU A 1 92 ? 5.034 -7.873 -4.938 1.00 86.69 92 LEU A O 1
ATOM 725 N N . ASP A 1 93 ? 2.901 -7.190 -5.018 1.00 87.00 93 ASP A N 1
ATOM 726 C CA . ASP A 1 93 ? 2.335 -8.529 -5.199 1.00 87.00 93 ASP A CA 1
ATOM 727 C C . ASP A 1 93 ? 2.898 -9.223 -6.448 1.00 87.00 93 ASP A C 1
ATOM 729 O O . ASP A 1 93 ? 3.116 -10.432 -6.444 1.00 87.00 93 ASP A O 1
ATOM 733 N N . LYS A 1 94 ? 3.200 -8.466 -7.512 1.00 86.06 94 LYS A N 1
ATOM 734 C CA . LYS A 1 94 ? 3.840 -9.008 -8.722 1.00 86.06 94 LYS A CA 1
ATOM 735 C C . LYS A 1 94 ? 5.298 -9.392 -8.498 1.00 86.06 94 LYS A C 1
ATOM 737 O O . LYS A 1 94 ? 5.725 -10.427 -8.993 1.00 86.06 94 LYS A O 1
ATOM 742 N N . ILE A 1 95 ? 6.048 -8.560 -7.776 1.00 83.75 95 ILE A N 1
ATOM 743 C CA . ILE A 1 95 ? 7.482 -8.770 -7.520 1.00 83.75 95 ILE A CA 1
ATOM 744 C C . ILE A 1 95 ? 7.701 -9.851 -6.453 1.00 83.75 95 ILE A C 1
ATOM 746 O O . ILE A 1 95 ? 8.682 -10.581 -6.512 1.00 83.75 95 ILE A O 1
ATOM 750 N N . GLN A 1 96 ? 6.798 -9.959 -5.477 1.00 80.50 96 GLN A N 1
ATOM 751 C CA . GLN A 1 96 ? 6.874 -10.907 -4.362 1.00 80.50 96 GLN A CA 1
ATOM 752 C C . GLN A 1 96 ? 6.106 -12.213 -4.632 1.00 80.50 96 GLN A C 1
ATOM 754 O O . GLN A 1 96 ? 6.239 -13.177 -3.877 1.00 80.50 96 GLN A O 1
ATOM 759 N N . GLY A 1 97 ? 5.286 -12.261 -5.684 1.00 80.31 97 GLY A N 1
ATOM 760 C CA . GLY A 1 97 ? 4.478 -13.424 -6.036 1.00 80.31 97 GLY A CA 1
ATOM 761 C C . GLY A 1 97 ? 5.317 -14.563 -6.613 1.00 80.31 97 GLY A C 1
ATOM 762 O O . GLY A 1 97 ? 6.061 -14.369 -7.570 1.00 80.31 97 GLY A O 1
ATOM 763 N N . LYS A 1 98 ? 5.146 -15.780 -6.082 1.00 70.19 98 LYS A N 1
ATOM 764 C CA . LYS A 1 98 ? 5.936 -16.971 -6.458 1.00 70.19 98 LYS A CA 1
ATOM 765 C C . LYS A 1 98 ? 5.966 -17.271 -7.965 1.00 70.19 98 LYS A C 1
ATOM 767 O O . LYS A 1 98 ? 6.942 -17.832 -8.442 1.00 70.19 98 LYS A O 1
ATOM 772 N N . GLU A 1 99 ? 4.923 -16.897 -8.703 1.00 70.75 99 GLU A N 1
ATOM 773 C CA . GLU A 1 99 ? 4.784 -17.187 -10.139 1.00 70.75 99 GLU A CA 1
ATOM 774 C C . GLU A 1 99 ? 5.418 -16.135 -11.065 1.00 70.75 99 GLU A C 1
ATOM 776 O O . GLU A 1 99 ? 5.572 -16.388 -12.256 1.00 70.75 99 GLU A O 1
ATOM 781 N N . GLN A 1 100 ? 5.730 -14.933 -10.565 1.00 67.12 100 GLN A N 1
ATOM 782 C CA . GLN A 1 100 ? 6.202 -13.799 -11.384 1.00 67.12 100 GLN A CA 1
ATOM 783 C C . GLN A 1 100 ? 7.403 -13.056 -10.769 1.00 67.12 100 GLN A C 1
ATOM 785 O O . GLN A 1 100 ? 7.863 -12.058 -11.331 1.00 67.12 100 GLN A O 1
ATOM 790 N N . ALA A 1 101 ? 7.945 -13.555 -9.653 1.00 69.12 101 ALA A N 1
ATOM 791 C CA . ALA A 1 101 ? 9.106 -13.021 -8.940 1.00 69.12 101 ALA A CA 1
ATOM 792 C C . ALA A 1 101 ? 10.443 -13.351 -9.636 1.00 69.12 101 ALA A C 1
ATOM 794 O O . ALA A 1 101 ? 11.372 -13.874 -9.022 1.00 69.12 101 ALA A O 1
ATOM 795 N N . TYR A 1 102 ? 10.552 -13.058 -10.932 1.00 80.56 102 TYR A N 1
ATOM 796 C CA . TYR A 1 102 ? 11.820 -13.125 -11.658 1.00 80.56 102 TYR A CA 1
ATOM 797 C C . TYR A 1 102 ? 12.465 -11.747 -11.696 1.00 80.56 102 TYR A C 1
ATOM 799 O O . TYR A 1 102 ? 11.786 -10.731 -11.830 1.00 80.56 102 TYR A O 1
ATOM 807 N N . PHE A 1 103 ? 13.793 -11.697 -11.680 1.00 81.69 103 PHE A N 1
ATOM 808 C CA . PHE A 1 103 ? 14.511 -10.424 -11.718 1.00 81.69 103 PHE A CA 1
ATOM 809 C C . PHE A 1 103 ? 14.180 -9.589 -12.973 1.00 81.69 103 PHE A C 1
ATOM 811 O O . PHE A 1 103 ? 14.096 -8.366 -12.908 1.00 81.69 103 PHE A O 1
ATOM 818 N N . GLY A 1 104 ? 13.857 -10.241 -14.098 1.00 86.44 104 GLY A N 1
ATOM 819 C CA . GLY A 1 104 ? 13.427 -9.566 -15.332 1.00 86.44 104 GLY A CA 1
ATOM 820 C C . GLY A 1 104 ? 12.057 -8.888 -15.261 1.00 86.44 104 GLY A C 1
ATOM 821 O O . GLY A 1 104 ? 11.740 -8.076 -16.128 1.00 86.44 104 GLY A O 1
ATOM 822 N N . THR A 1 105 ? 11.243 -9.175 -14.241 1.00 87.50 105 THR A N 1
ATOM 823 C CA . THR A 1 105 ? 9.958 -8.493 -14.018 1.00 87.50 105 THR A CA 1
ATOM 82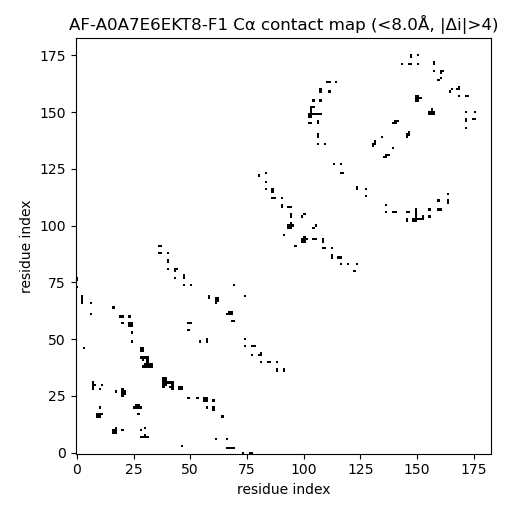4 C C . THR A 1 105 ? 10.085 -7.296 -13.079 1.00 87.50 105 THR A C 1
ATOM 826 O O . THR A 1 105 ? 9.188 -6.447 -13.067 1.00 87.50 105 THR A O 1
ATOM 829 N N . LEU A 1 106 ? 11.199 -7.191 -12.341 1.00 87.06 106 LEU A N 1
ATOM 830 C CA . LEU A 1 106 ? 11.433 -6.163 -11.331 1.00 87.06 106 LEU A CA 1
ATOM 831 C C . LEU A 1 106 ? 11.370 -4.764 -11.949 1.00 87.06 106 LEU A C 1
ATOM 833 O O . LEU A 1 106 ? 10.419 -4.027 -11.694 1.00 87.06 106 LEU A O 1
ATOM 837 N N . LEU A 1 107 ? 12.331 -4.420 -12.810 1.00 88.06 107 LEU A N 1
ATOM 838 C CA . LEU A 1 107 ? 12.420 -3.087 -13.410 1.00 88.06 107 LEU A CA 1
ATOM 839 C C . LEU A 1 107 ? 11.134 -2.656 -14.141 1.00 88.06 107 LEU A C 1
ATOM 841 O O . LEU A 1 107 ? 10.612 -1.583 -13.822 1.00 88.06 107 LEU A O 1
ATOM 845 N N . PRO A 1 108 ? 10.544 -3.479 -15.035 1.00 89.19 108 PRO A N 1
ATOM 846 C CA . PRO A 1 108 ? 9.295 -3.120 -15.701 1.00 89.19 108 PRO A CA 1
ATOM 847 C C . PRO A 1 108 ? 8.148 -2.833 -14.726 1.00 89.19 108 PRO A C 1
ATOM 849 O O . PRO A 1 108 ? 7.351 -1.922 -14.954 1.00 89.19 108 PRO A O 1
ATOM 852 N N . THR A 1 109 ? 8.045 -3.599 -13.636 1.00 89.62 109 THR A N 1
ATOM 853 C CA . THR A 1 109 ? 6.963 -3.440 -12.655 1.00 89.62 109 THR A CA 1
ATOM 854 C C . THR A 1 109 ? 7.164 -2.190 -11.807 1.00 89.62 109 THR A C 1
ATOM 856 O O . THR A 1 109 ? 6.211 -1.434 -11.599 1.00 89.62 109 THR A O 1
ATOM 859 N N . VAL A 1 110 ? 8.387 -1.943 -11.341 1.00 89.00 110 VAL A N 1
ATOM 860 C CA . VAL A 1 110 ? 8.708 -0.778 -10.509 1.00 89.00 110 VAL A CA 1
ATOM 861 C C . VAL A 1 110 ? 8.493 0.513 -11.283 1.00 89.00 110 VAL A C 1
ATOM 863 O O . VAL A 1 110 ? 7.761 1.387 -10.821 1.00 89.00 110 VAL A O 1
ATOM 866 N N . VAL A 1 111 ? 9.028 0.604 -12.500 1.00 88.38 111 VAL A N 1
ATOM 867 C CA . VAL A 1 111 ? 8.888 1.802 -13.332 1.00 88.38 111 VAL A CA 1
ATOM 868 C C . VAL A 1 111 ? 7.433 2.051 -13.711 1.00 88.38 111 VAL A C 1
ATOM 870 O O . VAL A 1 111 ? 6.951 3.176 -13.594 1.00 88.38 111 VAL A O 1
ATOM 873 N N . ALA A 1 112 ? 6.685 1.008 -14.080 1.00 89.06 112 ALA A N 1
ATOM 874 C CA . ALA A 1 112 ? 5.255 1.152 -14.338 1.00 89.06 112 ALA A CA 1
ATOM 875 C C . ALA A 1 112 ? 4.480 1.604 -13.086 1.00 89.06 112 ALA A C 1
ATOM 877 O O . ALA A 1 112 ? 3.477 2.307 -13.207 1.00 89.06 112 ALA A O 1
ATOM 878 N N . THR A 1 113 ? 4.919 1.206 -11.889 1.00 89.44 113 THR A N 1
ATOM 879 C CA . THR A 1 113 ? 4.315 1.640 -10.621 1.00 89.44 113 THR A CA 1
ATOM 880 C C . THR A 1 113 ? 4.613 3.116 -10.361 1.00 89.44 113 THR A C 1
ATOM 882 O O . THR A 1 113 ? 3.680 3.877 -10.119 1.00 89.44 113 THR A O 1
ATOM 885 N N . ILE A 1 114 ? 5.873 3.539 -10.500 1.00 88.19 114 ILE A N 1
ATOM 886 C CA . ILE A 1 114 ? 6.308 4.939 -10.361 1.00 88.19 114 ILE A CA 1
ATOM 887 C C . ILE A 1 114 ? 5.566 5.838 -11.344 1.00 88.19 114 ILE A C 1
ATOM 889 O O . ILE A 1 114 ? 4.945 6.811 -10.929 1.00 88.19 114 ILE A O 1
ATOM 893 N N . PHE A 1 115 ? 5.538 5.468 -12.625 1.00 86.69 115 PHE A N 1
ATOM 894 C CA . PHE A 1 115 ? 4.847 6.230 -13.662 1.00 86.69 115 PHE A CA 1
ATOM 895 C C . PHE A 1 115 ? 3.372 6.471 -13.316 1.00 86.69 115 PHE A C 1
ATOM 897 O O . PHE A 1 115 ? 2.844 7.557 -13.527 1.00 86.69 115 PHE A O 1
ATOM 904 N N . ARG A 1 116 ? 2.694 5.474 -12.732 1.00 86.12 116 ARG A N 1
ATOM 905 C CA . ARG A 1 116 ? 1.294 5.613 -12.300 1.00 86.12 116 ARG A CA 1
ATOM 906 C C . ARG A 1 116 ? 1.147 6.481 -11.055 1.00 86.12 116 ARG A C 1
ATOM 908 O O . ARG A 1 116 ? 0.108 7.111 -10.911 1.00 86.12 116 ARG A O 1
ATOM 915 N N . LEU A 1 117 ? 2.144 6.505 -10.171 1.00 85.81 117 LEU A N 1
ATOM 916 C CA . LEU A 1 117 ? 2.132 7.322 -8.958 1.00 85.81 117 LEU A CA 1
ATOM 917 C C . LEU A 1 117 ? 2.314 8.810 -9.254 1.00 85.81 117 LEU A C 1
ATOM 919 O O . LEU A 1 117 ? 1.674 9.604 -8.584 1.00 85.81 117 LEU A O 1
ATOM 923 N N . VAL A 1 118 ? 3.106 9.192 -10.262 1.00 79.56 118 VAL A N 1
ATOM 924 C CA . VAL A 1 118 ? 3.391 10.607 -10.602 1.00 79.56 118 VAL A CA 1
ATOM 925 C C . VAL A 1 118 ? 2.122 11.436 -10.871 1.00 79.56 118 VAL A C 1
ATOM 927 O O . VAL A 1 118 ? 2.129 12.649 -10.699 1.00 79.56 118 VAL A O 1
ATOM 930 N N . TYR A 1 119 ? 1.004 10.792 -11.217 1.00 76.19 119 TYR A N 1
ATOM 931 C CA . TYR A 1 119 ? -0.287 11.452 -11.439 1.00 76.19 119 TYR A CA 1
ATOM 932 C C . TYR A 1 119 ? -1.105 11.729 -10.161 1.00 76.19 119 TYR A C 1
ATOM 934 O O . TYR A 1 119 ? -2.231 12.215 -10.262 1.00 76.19 119 TYR A O 1
ATOM 942 N N . TYR A 1 120 ? -0.594 11.402 -8.970 1.00 75.25 120 TYR A N 1
ATOM 943 C CA . TYR A 1 120 ? -1.297 11.595 -7.696 1.00 75.25 120 TYR A CA 1
ATOM 944 C C . TYR A 1 120 ? -0.662 12.718 -6.834 1.00 75.25 120 TYR A C 1
ATOM 946 O O . TYR A 1 120 ? 0.484 13.109 -7.030 1.00 75.25 120 TYR A O 1
ATOM 954 N N . SER A 1 121 ? -1.457 13.257 -5.898 1.00 67.88 121 SER A N 1
ATOM 955 C CA . SER A 1 121 ? -1.216 14.405 -4.986 1.00 67.88 121 SER A CA 1
ATOM 956 C C . SER A 1 121 ? 0.024 14.238 -4.052 1.00 67.88 121 SER A C 1
ATOM 958 O O . SER A 1 121 ? 0.705 13.216 -4.135 1.00 67.88 121 SER A O 1
ATOM 960 N N . PRO A 1 122 ? 0.366 15.153 -3.108 1.00 64.12 122 PRO A N 1
ATOM 961 C CA . PRO A 1 122 ? 1.689 15.201 -2.458 1.00 64.12 122 PRO A CA 1
ATOM 962 C C . PRO A 1 122 ? 2.073 13.970 -1.613 1.00 64.12 122 PRO A C 1
ATOM 964 O O . PRO A 1 122 ? 3.249 13.804 -1.287 1.00 64.12 122 PRO A O 1
ATOM 967 N N . LEU A 1 123 ? 1.133 13.061 -1.313 1.00 69.25 123 LEU A N 1
ATOM 968 C CA . LEU A 1 123 ? 1.413 11.738 -0.726 1.00 69.25 123 LEU A CA 1
ATOM 969 C C . LEU A 1 123 ? 2.398 10.911 -1.581 1.00 69.25 123 LEU A C 1
ATOM 971 O O . LEU A 1 123 ? 3.112 10.047 -1.068 1.00 69.25 123 LEU A O 1
ATOM 975 N N . VAL A 1 124 ? 2.462 11.199 -2.882 1.00 81.81 124 VAL A N 1
ATOM 976 C CA . VAL A 1 124 ? 3.318 10.520 -3.856 1.00 81.81 124 VAL A CA 1
ATOM 977 C C . VAL A 1 124 ? 4.795 10.659 -3.532 1.00 81.81 124 VAL A C 1
ATOM 979 O O . VAL A 1 124 ? 5.506 9.665 -3.623 1.00 81.81 124 VAL A O 1
ATOM 982 N N . ASN A 1 125 ? 5.263 11.820 -3.070 1.00 83.50 125 ASN A N 1
ATOM 983 C CA . ASN A 1 125 ? 6.693 12.028 -2.816 1.00 83.50 125 ASN A CA 1
ATOM 984 C C . ASN A 1 125 ? 7.230 11.081 -1.734 1.00 83.50 125 ASN A C 1
ATOM 986 O O . ASN A 1 125 ? 8.295 10.487 -1.896 1.00 83.50 125 ASN A O 1
ATOM 990 N N . ALA A 1 126 ? 6.463 10.874 -0.659 1.00 83.38 126 ALA A N 1
ATOM 991 C CA . ALA A 1 126 ? 6.832 9.938 0.402 1.00 83.38 126 ALA A CA 1
ATOM 992 C C . ALA A 1 126 ? 6.839 8.481 -0.091 1.00 83.38 126 ALA A C 1
ATOM 994 O O . ALA A 1 126 ? 7.704 7.695 0.299 1.00 83.38 126 ALA A O 1
ATOM 995 N N . LEU A 1 127 ? 5.897 8.118 -0.967 1.00 86.06 127 LEU A N 1
ATOM 996 C CA . LEU A 1 127 ? 5.833 6.781 -1.557 1.00 86.06 127 LEU A CA 1
ATOM 997 C C . LEU A 1 127 ? 6.966 6.542 -2.556 1.00 86.06 127 LEU A C 1
ATOM 999 O O . LEU A 1 127 ? 7.580 5.482 -2.505 1.00 86.06 127 LEU A O 1
ATOM 1003 N N . LEU A 1 128 ? 7.284 7.517 -3.408 1.00 87.12 128 LEU A N 1
ATOM 1004 C CA . LEU A 1 128 ? 8.412 7.450 -4.338 1.00 87.12 128 LEU A CA 1
ATOM 1005 C C . LEU A 1 128 ? 9.736 7.293 -3.585 1.00 87.12 128 LEU A C 1
ATOM 1007 O O . LEU A 1 128 ? 10.493 6.374 -3.884 1.00 87.12 128 LEU A O 1
ATOM 1011 N N . ALA A 1 129 ? 9.968 8.106 -2.549 1.00 85.62 129 ALA A N 1
ATOM 1012 C CA . ALA A 1 129 ? 11.148 7.977 -1.694 1.00 85.62 129 ALA A CA 1
ATOM 1013 C C . ALA A 1 129 ? 11.205 6.610 -0.988 1.00 85.62 129 ALA A C 1
ATOM 1015 O O . ALA A 1 129 ? 12.266 5.998 -0.873 1.00 85.62 129 ALA A O 1
ATOM 1016 N N . GLY A 1 130 ? 10.057 6.099 -0.531 1.00 84.62 130 GLY A N 1
ATOM 1017 C CA . GLY A 1 130 ? 9.958 4.775 0.081 1.00 84.62 130 GLY A CA 1
ATOM 1018 C C . GLY A 1 130 ? 10.256 3.628 -0.890 1.00 84.62 130 GLY A C 1
ATOM 1019 O O . GLY A 1 130 ? 10.932 2.674 -0.503 1.00 84.62 130 GLY A O 1
ATOM 1020 N N . ILE A 1 131 ? 9.772 3.718 -2.133 1.00 85.88 131 ILE A N 1
ATOM 1021 C CA . ILE A 1 131 ? 10.049 2.749 -3.204 1.00 85.88 131 ILE A CA 1
ATOM 1022 C C . ILE A 1 131 ? 11.534 2.773 -3.549 1.00 85.88 131 ILE A C 1
ATOM 1024 O O . ILE A 1 131 ? 12.166 1.717 -3.557 1.00 85.88 131 ILE A O 1
ATOM 1028 N N . ASP A 1 132 ? 12.103 3.960 -3.763 1.00 86.69 132 ASP A N 1
ATOM 1029 C CA . ASP A 1 132 ? 13.516 4.098 -4.099 1.00 86.69 132 ASP A CA 1
ATOM 1030 C C . ASP A 1 132 ? 14.412 3.536 -2.992 1.00 86.69 132 ASP A C 1
ATOM 1032 O O . ASP A 1 132 ? 15.248 2.679 -3.256 1.00 86.69 132 ASP A O 1
ATOM 1036 N N . LYS A 1 133 ? 14.146 3.885 -1.728 1.00 85.81 133 LYS A N 1
ATOM 1037 C CA . LYS A 1 133 ? 14.898 3.366 -0.577 1.00 85.81 133 LYS A CA 1
ATOM 1038 C C . LYS A 1 133 ? 14.859 1.839 -0.463 1.00 85.81 133 LYS A C 1
ATOM 1040 O O . LYS A 1 133 ? 15.828 1.237 -0.011 1.00 85.81 133 LYS A O 1
ATOM 1045 N N . ARG A 1 134 ? 13.728 1.208 -0.790 1.00 80.31 134 ARG A N 1
ATOM 1046 C CA . ARG A 1 134 ? 13.524 -0.239 -0.590 1.00 80.31 134 ARG A CA 1
ATOM 1047 C C . ARG A 1 134 ? 13.970 -1.087 -1.773 1.00 80.31 134 ARG A C 1
ATOM 1049 O O . ARG A 1 134 ? 14.385 -2.220 -1.565 1.00 80.31 134 ARG A O 1
ATOM 1056 N N . MET A 1 135 ? 13.835 -0.568 -2.988 1.00 80.81 135 MET A N 1
ATOM 1057 C CA . MET A 1 135 ? 14.154 -1.291 -4.223 1.00 80.81 135 MET A CA 1
ATOM 1058 C C . MET A 1 135 ? 15.413 -0.774 -4.914 1.00 80.81 135 MET A C 1
ATOM 1060 O O . MET A 1 135 ? 15.783 -1.306 -5.954 1.00 80.81 135 MET A O 1
ATOM 1064 N N . MET A 1 136 ? 16.051 0.256 -4.351 1.00 81.31 136 MET A N 1
ATOM 1065 C CA . MET A 1 136 ? 17.233 0.915 -4.908 1.00 81.31 136 MET A CA 1
ATOM 1066 C C . MET A 1 136 ? 16.992 1.322 -6.362 1.00 81.31 136 MET A C 1
ATOM 1068 O O . MET A 1 136 ? 17.812 1.067 -7.235 1.00 81.31 136 MET A O 1
ATOM 1072 N N . THR A 1 137 ? 15.819 1.895 -6.643 1.00 79.50 137 THR A N 1
ATOM 1073 C CA . THR A 1 137 ? 15.323 2.038 -8.020 1.00 79.50 137 THR A CA 1
ATOM 1074 C C . THR A 1 137 ? 16.244 2.926 -8.854 1.00 79.50 137 THR A C 1
ATOM 1076 O O . THR A 1 137 ? 16.543 2.589 -9.994 1.00 79.50 137 THR A O 1
ATOM 1079 N N . SER A 1 138 ? 16.759 4.002 -8.263 1.00 78.88 138 SER A N 1
ATOM 1080 C CA . SER A 1 138 ? 17.785 4.880 -8.832 1.00 78.88 138 SER A CA 1
ATOM 1081 C C . SER A 1 138 ? 19.080 4.154 -9.209 1.00 78.88 138 SER A C 1
ATOM 1083 O O . SER A 1 138 ? 19.728 4.540 -10.174 1.00 78.88 138 SER A O 1
ATOM 1085 N N . VAL A 1 139 ? 19.440 3.081 -8.501 1.00 81.50 139 VAL A N 1
ATOM 1086 C CA . VAL A 1 139 ? 20.633 2.266 -8.780 1.00 81.50 139 VAL A CA 1
ATOM 1087 C C . VAL A 1 139 ? 20.320 1.190 -9.820 1.00 81.50 139 VAL A C 1
ATOM 1089 O O . VAL A 1 139 ? 20.985 1.097 -10.847 1.00 81.50 139 VAL A O 1
ATOM 1092 N N . VAL A 1 140 ? 19.267 0.402 -9.592 1.00 81.94 140 VAL A N 1
ATOM 1093 C CA . VAL A 1 140 ? 18.891 -0.741 -10.443 1.00 81.94 140 VAL A CA 1
ATOM 1094 C C . VAL A 1 140 ? 18.466 -0.276 -11.842 1.00 81.94 140 VAL A C 1
ATOM 1096 O O . VAL A 1 140 ? 18.669 -0.994 -12.817 1.00 81.94 140 VAL A O 1
ATOM 1099 N N . LEU A 1 141 ? 17.912 0.936 -11.984 1.00 81.94 141 LEU A N 1
ATOM 1100 C CA . LEU A 1 141 ? 17.580 1.507 -13.295 1.00 81.94 141 LEU A CA 1
ATOM 1101 C C . LEU A 1 141 ? 18.782 1.983 -14.104 1.00 81.94 141 LEU A C 1
ATOM 1103 O O . LEU A 1 141 ? 18.629 2.179 -15.311 1.00 81.94 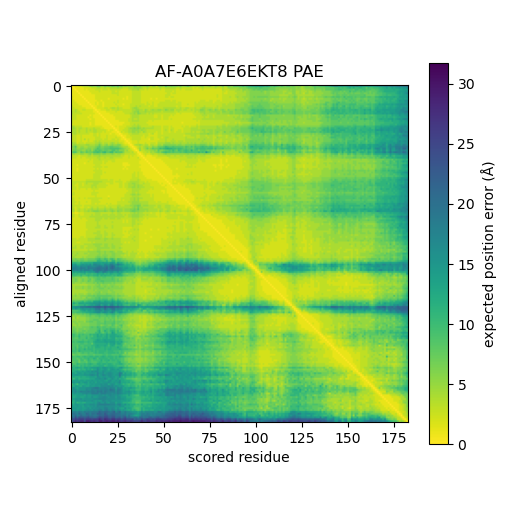141 LEU A O 1
ATOM 1107 N N . GLU A 1 142 ? 19.927 2.236 -13.479 1.00 83.62 142 GLU A N 1
ATOM 1108 C CA . GLU A 1 142 ? 21.160 2.611 -14.183 1.00 83.62 142 GLU A CA 1
ATOM 1109 C C . GLU A 1 142 ? 22.032 1.395 -14.507 1.00 83.62 142 GLU A C 1
ATOM 1111 O O . GLU A 1 142 ? 22.879 1.458 -15.401 1.00 83.62 142 GLU A O 1
ATOM 1116 N N . ASP A 1 143 ? 21.789 0.273 -13.830 1.00 86.56 143 ASP A N 1
ATOM 1117 C CA . ASP A 1 143 ? 22.536 -0.958 -14.020 1.00 86.56 143 ASP A CA 1
ATOM 1118 C C . ASP A 1 143 ? 22.201 -1.649 -15.356 1.00 86.56 143 ASP A C 1
ATOM 1120 O O . ASP A 1 143 ? 21.055 -2.004 -15.654 1.00 86.56 143 ASP A O 1
ATOM 1124 N N . GLU A 1 144 ? 23.226 -1.844 -16.188 1.00 85.12 144 GLU A N 1
ATOM 1125 C CA . GLU A 1 144 ? 23.075 -2.414 -17.531 1.00 85.12 144 GLU A CA 1
ATOM 1126 C C . GLU A 1 144 ? 22.646 -3.886 -17.487 1.00 85.12 144 GLU A C 1
ATOM 1128 O O . GLU A 1 144 ? 21.882 -4.335 -18.344 1.00 85.12 144 GLU A O 1
ATOM 1133 N N . GLU A 1 145 ? 23.103 -4.647 -16.493 1.00 86.06 145 GLU A N 1
ATOM 1134 C CA . GLU A 1 145 ? 22.739 -6.053 -16.346 1.00 86.06 145 GLU A CA 1
ATOM 1135 C C . GLU A 1 145 ? 21.260 -6.195 -15.976 1.00 86.06 145 GLU A C 1
ATOM 1137 O O . GLU A 1 145 ? 20.536 -6.957 -16.618 1.00 86.06 145 GLU A O 1
ATOM 1142 N N . CYS A 1 146 ? 20.765 -5.375 -15.050 1.00 85.31 146 CYS A N 1
ATOM 1143 C CA . CYS A 1 146 ? 19.351 -5.301 -14.697 1.00 85.31 146 CYS A CA 1
ATOM 1144 C C . CYS A 1 146 ? 18.479 -4.924 -15.904 1.00 85.31 146 CYS A C 1
ATOM 1146 O O . CYS A 1 146 ? 17.457 -5.571 -16.165 1.00 85.31 146 CYS A O 1
ATOM 1148 N N . GLN A 1 147 ? 18.895 -3.916 -16.682 1.00 84.81 147 GLN A N 1
ATOM 1149 C CA . GLN A 1 147 ? 18.204 -3.520 -17.915 1.00 84.81 147 GLN A CA 1
ATOM 1150 C C . GLN A 1 147 ? 18.153 -4.666 -18.931 1.00 84.81 147 GLN A C 1
ATOM 1152 O O . GLN A 1 147 ? 17.114 -4.898 -19.556 1.00 84.81 147 GLN A O 1
ATOM 1157 N N . LEU A 1 148 ? 19.253 -5.403 -19.090 1.00 84.94 148 LEU A N 1
ATOM 1158 C CA . LEU A 1 148 ? 19.329 -6.535 -20.006 1.00 84.94 148 LEU A CA 1
ATOM 1159 C C . LEU A 1 148 ? 18.482 -7.716 -19.542 1.00 84.94 148 LEU A C 1
ATOM 1161 O O . LEU A 1 148 ? 17.765 -8.285 -20.361 1.00 84.94 148 LEU A O 1
ATOM 1165 N N . ILE A 1 149 ? 18.498 -8.062 -18.255 1.00 85.94 149 ILE A N 1
ATOM 1166 C CA . ILE A 1 149 ? 17.668 -9.147 -17.716 1.00 85.94 149 ILE A CA 1
ATOM 1167 C C . ILE A 1 149 ? 16.180 -8.852 -17.964 1.00 85.94 149 ILE A C 1
ATOM 1169 O O . ILE A 1 149 ? 15.435 -9.733 -18.399 1.00 85.94 149 ILE A O 1
ATOM 1173 N N . ALA A 1 150 ? 15.747 -7.601 -17.784 1.00 87.94 150 ALA A N 1
ATOM 1174 C CA . ALA A 1 150 ? 14.397 -7.179 -18.156 1.00 87.94 150 ALA A CA 1
ATOM 1175 C C . ALA A 1 150 ? 14.148 -7.245 -19.678 1.00 87.94 150 ALA A C 1
ATOM 1177 O O . ALA A 1 150 ? 13.071 -7.658 -20.111 1.00 87.94 150 ALA A O 1
ATOM 1178 N N . ALA A 1 151 ? 15.148 -6.899 -20.498 1.00 86.12 151 ALA A N 1
ATOM 1179 C CA . ALA A 1 151 ? 15.084 -6.964 -21.962 1.00 86.12 151 ALA A CA 1
ATOM 1180 C C . ALA A 1 151 ? 15.017 -8.388 -22.538 1.00 86.12 151 ALA A C 1
ATOM 1182 O O . ALA A 1 151 ? 14.476 -8.599 -23.627 1.00 86.12 151 ALA A O 1
ATOM 1183 N N . PHE A 1 152 ? 15.565 -9.372 -21.830 1.00 85.31 152 PHE A N 1
ATOM 1184 C CA . PHE A 1 152 ? 15.480 -10.781 -22.209 1.00 85.31 152 PHE A CA 1
ATOM 1185 C C . PHE A 1 152 ? 14.190 -11.450 -21.729 1.00 85.31 152 PHE A C 1
ATOM 1187 O O . PHE A 1 152 ? 13.869 -12.544 -22.188 1.00 85.31 152 PHE A O 1
ATOM 1194 N N . HIS A 1 153 ? 13.412 -10.802 -20.858 1.00 85.88 153 HIS A N 1
ATOM 1195 C CA . HIS A 1 153 ? 12.145 -11.357 -20.406 1.00 85.88 153 HIS A CA 1
ATOM 1196 C C . HIS A 1 153 ? 11.097 -11.338 -21.545 1.00 85.88 153 HIS A C 1
ATOM 1198 O O . HIS A 1 153 ? 10.719 -10.244 -21.981 1.00 85.88 153 HIS A O 1
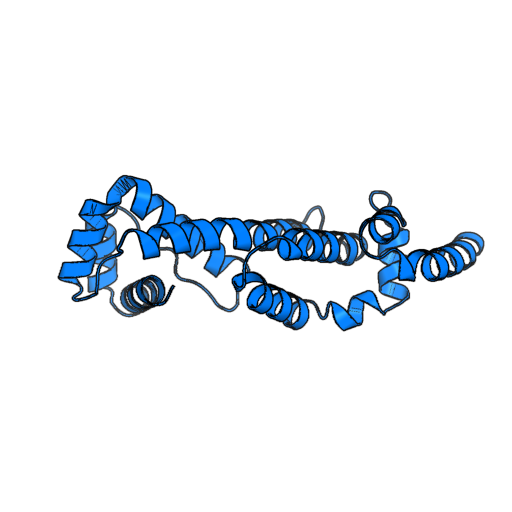ATOM 1204 N N . PRO A 1 154 ? 10.531 -12.494 -21.968 1.00 83.56 154 PRO A N 1
ATOM 1205 C CA . PRO A 1 154 ? 9.668 -12.599 -23.159 1.00 83.56 154 PRO A CA 1
ATOM 1206 C C . PRO A 1 154 ? 8.441 -11.680 -23.145 1.00 83.56 154 PRO A C 1
ATOM 1208 O O . PRO A 1 154 ? 7.954 -11.219 -24.171 1.00 83.56 154 PRO A O 1
ATOM 1211 N N . ARG A 1 155 ? 7.920 -11.396 -21.948 1.00 82.19 155 ARG A N 1
ATOM 1212 C CA . ARG A 1 155 ? 6.757 -10.519 -21.761 1.00 82.19 155 ARG A CA 1
ATOM 1213 C C . ARG A 1 155 ? 7.068 -9.028 -21.930 1.00 82.19 155 ARG A C 1
ATOM 1215 O O . ARG A 1 155 ? 6.173 -8.265 -22.282 1.00 82.19 155 ARG A O 1
ATOM 1222 N N . PHE A 1 156 ? 8.277 -8.592 -21.583 1.00 81.88 156 PHE A N 1
ATOM 1223 C CA . PHE A 1 156 ? 8.592 -7.167 -21.445 1.00 81.88 156 PHE A CA 1
ATOM 1224 C C . PHE A 1 156 ? 9.488 -6.673 -22.566 1.00 81.88 156 PHE A C 1
ATOM 1226 O O . PHE A 1 156 ? 9.227 -5.604 -23.124 1.00 81.88 156 PHE A O 1
ATOM 1233 N N . HIS A 1 157 ? 10.529 -7.440 -22.895 1.00 83.19 157 HIS A N 1
ATOM 1234 C CA . HIS A 1 157 ? 11.578 -7.004 -23.801 1.00 83.19 157 HIS A CA 1
ATOM 1235 C C . HIS A 1 157 ? 12.011 -5.556 -23.497 1.00 83.19 157 HIS A C 1
ATOM 1237 O O . HIS A 1 157 ? 12.208 -5.190 -22.340 1.00 83.19 157 HIS A O 1
ATOM 1243 N N . LEU A 1 158 ? 12.123 -4.704 -24.514 1.00 81.56 158 LEU A N 1
ATOM 1244 C CA . LEU A 1 158 ? 12.463 -3.287 -24.361 1.00 81.56 158 LEU A CA 1
ATOM 1245 C C . LEU A 1 158 ? 11.225 -2.371 -24.374 1.00 81.56 158 LEU A C 1
ATOM 1247 O O . LEU A 1 158 ? 11.362 -1.158 -24.240 1.00 81.56 158 LEU A O 1
ATOM 1251 N N . ILE A 1 159 ? 10.016 -2.942 -24.464 1.00 82.69 159 ILE A N 1
ATOM 1252 C CA . ILE A 1 159 ? 8.745 -2.204 -24.595 1.00 82.69 159 ILE A CA 1
ATOM 1253 C C . ILE A 1 159 ? 8.498 -1.306 -23.375 1.00 82.69 159 ILE A C 1
ATOM 1255 O O . ILE A 1 159 ? 7.944 -0.214 -23.485 1.00 82.69 159 ILE A O 1
ATOM 1259 N N . TRP A 1 160 ? 8.907 -1.759 -22.189 1.00 83.25 160 TRP A N 1
ATOM 1260 C CA . TRP A 1 160 ? 8.738 -0.994 -20.955 1.00 83.25 160 TRP A CA 1
ATOM 1261 C C . TRP A 1 160 ? 9.663 0.233 -20.896 1.00 83.25 160 TRP A C 1
ATOM 1263 O O . TRP A 1 160 ? 9.219 1.281 -20.436 1.00 83.25 160 TRP A O 1
ATOM 1273 N N . LEU A 1 161 ? 10.896 0.145 -21.412 1.00 82.06 161 LEU A N 1
ATOM 1274 C CA . LEU A 1 161 ? 11.790 1.304 -21.530 1.00 82.06 161 LEU A CA 1
ATOM 1275 C C . LEU A 1 161 ? 11.221 2.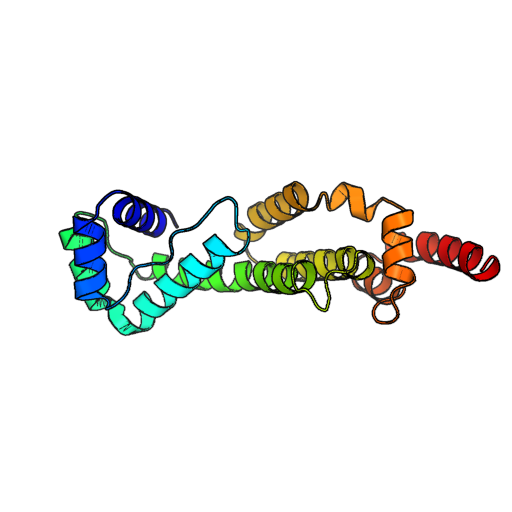310 -22.527 1.00 82.06 161 LEU A C 1
ATOM 1277 O O . LEU A 1 161 ? 11.140 3.489 -22.216 1.00 82.06 161 LEU A O 1
ATOM 1281 N N . ASP A 1 162 ? 10.731 1.850 -23.681 1.00 81.44 162 ASP A N 1
ATOM 1282 C CA . ASP A 1 162 ? 10.110 2.735 -24.677 1.00 81.44 162 ASP A CA 1
ATOM 1283 C C . ASP A 1 162 ? 8.945 3.543 -24.089 1.00 81.44 162 ASP A C 1
ATOM 1285 O O . ASP A 1 162 ? 8.781 4.728 -24.392 1.00 81.44 162 ASP A O 1
ATOM 1289 N N . LYS A 1 163 ? 8.152 2.897 -23.228 1.00 79.75 163 LYS A N 1
ATOM 1290 C CA . LYS A 1 163 ? 6.941 3.471 -22.642 1.00 79.75 163 LYS A CA 1
ATOM 1291 C C . LYS A 1 163 ? 7.198 4.377 -21.442 1.00 79.75 163 LYS A C 1
ATOM 1293 O O . LYS A 1 163 ? 6.420 5.302 -21.222 1.00 79.75 163 LYS A O 1
ATOM 1298 N N . TYR A 1 164 ? 8.218 4.081 -20.644 1.00 77.62 164 TYR A N 1
ATOM 1299 C CA . TYR A 1 164 ? 8.383 4.719 -19.341 1.00 77.62 164 TYR A CA 1
ATOM 1300 C C . TYR A 1 164 ? 9.751 5.383 -19.121 1.00 77.62 164 TYR A C 1
ATOM 1302 O O . TYR A 1 164 ? 9.838 6.252 -18.264 1.00 77.62 164 TYR A O 1
ATOM 1310 N N . GLU A 1 165 ? 10.786 5.011 -19.881 1.00 76.31 165 GLU A N 1
ATOM 1311 C CA . GLU A 1 165 ? 12.176 5.491 -19.752 1.00 76.31 165 GLU A CA 1
ATOM 1312 C C . GLU A 1 165 ? 12.872 5.578 -21.128 1.00 76.31 165 GLU A C 1
ATOM 1314 O O . GLU A 1 165 ? 13.869 4.905 -21.421 1.00 76.31 165 GLU A O 1
ATOM 1319 N N . ASN A 1 166 ? 12.298 6.389 -22.025 1.00 77.25 166 ASN A N 1
ATOM 1320 C CA . ASN A 1 166 ? 12.667 6.408 -23.446 1.00 77.25 166 ASN A CA 1
ATOM 1321 C C . ASN A 1 166 ? 14.146 6.787 -23.680 1.00 77.25 166 ASN A C 1
ATOM 1323 O O . ASN A 1 166 ? 14.805 6.257 -24.575 1.00 77.25 166 ASN A O 1
ATOM 1327 N N . THR A 1 167 ? 14.706 7.632 -22.811 1.00 80.75 167 THR A N 1
ATOM 1328 C CA . THR A 1 167 ? 16.101 8.105 -22.871 1.00 80.75 167 THR A CA 1
ATOM 1329 C C . THR A 1 167 ? 17.126 6.964 -22.830 1.00 80.75 167 THR A C 1
ATOM 1331 O O . THR A 1 167 ? 18.203 7.075 -23.416 1.00 80.75 167 THR A O 1
ATOM 1334 N N . LYS A 1 168 ? 16.790 5.836 -22.191 1.00 77.00 168 LYS A N 1
ATOM 1335 C CA . LYS A 1 168 ? 17.695 4.692 -21.989 1.00 77.00 168 LYS A CA 1
ATOM 1336 C C . LYS A 1 168 ? 17.559 3.602 -23.055 1.00 77.00 168 LYS A C 1
ATOM 1338 O O . LYS A 1 168 ? 18.424 2.728 -23.165 1.00 77.00 168 LYS A O 1
ATOM 1343 N N . VAL A 1 169 ? 16.522 3.665 -23.893 1.00 82.50 169 VAL A N 1
ATOM 1344 C CA . VAL A 1 169 ? 16.195 2.638 -24.897 1.00 82.50 169 VAL A CA 1
ATOM 1345 C C . VAL A 1 169 ? 17.345 2.392 -25.867 1.00 82.50 169 VAL A C 1
ATOM 1347 O O . VAL A 1 169 ? 17.677 1.242 -26.149 1.00 82.50 169 VAL A O 1
ATO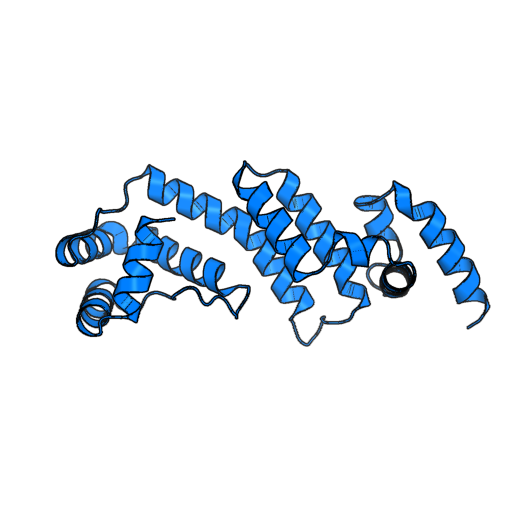M 1350 N N . ALA A 1 170 ? 17.956 3.452 -26.405 1.00 82.50 170 ALA A N 1
ATOM 1351 C CA . ALA A 1 170 ? 18.986 3.323 -27.435 1.00 82.50 170 ALA A CA 1
ATOM 1352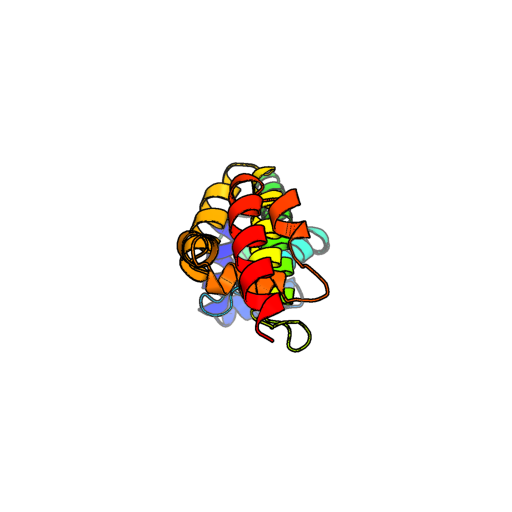 C C . ALA A 1 170 ? 20.215 2.551 -26.922 1.00 82.50 170 ALA A C 1
ATOM 1354 O O . ALA A 1 170 ? 20.719 1.653 -27.606 1.00 82.50 170 ALA A O 1
ATOM 1355 N N . LYS A 1 171 ? 20.647 2.851 -25.688 1.00 83.31 171 LYS A N 1
ATOM 1356 C CA . LYS A 1 171 ? 21.751 2.161 -25.006 1.00 83.31 171 LYS A CA 1
ATOM 1357 C C . LYS A 1 171 ? 21.402 0.690 -24.765 1.00 83.31 171 LYS A C 1
ATOM 1359 O O . LYS A 1 171 ? 22.151 -0.188 -25.195 1.00 83.31 171 LYS A O 1
ATOM 1364 N N . ALA A 1 172 ? 20.234 0.422 -24.177 1.00 81.81 172 ALA A N 1
ATOM 1365 C CA . ALA A 1 172 ? 19.776 -0.935 -23.889 1.00 81.81 172 ALA A CA 1
ATOM 1366 C C . ALA A 1 172 ? 19.611 -1.785 -25.166 1.00 81.81 172 ALA A C 1
ATOM 1368 O O . ALA A 1 172 ? 20.054 -2.931 -25.208 1.00 81.81 172 ALA A O 1
ATOM 1369 N N . ARG A 1 173 ? 19.066 -1.215 -26.255 1.00 83.38 173 ARG A N 1
ATOM 1370 C CA . ARG A 1 173 ? 18.952 -1.883 -27.569 1.00 83.38 173 ARG A CA 1
ATOM 1371 C C . ARG A 1 173 ? 20.313 -2.279 -28.131 1.00 83.38 173 ARG A C 1
ATOM 1373 O O . ARG A 1 173 ? 20.448 -3.379 -28.670 1.00 83.38 173 ARG A O 1
ATOM 1380 N N . LYS A 1 174 ? 21.318 -1.402 -28.030 1.00 84.81 174 LYS A N 1
ATOM 1381 C CA . LYS A 1 174 ? 22.680 -1.690 -28.501 1.00 84.81 174 LYS A CA 1
ATOM 1382 C C . LYS A 1 174 ? 23.290 -2.854 -27.718 1.00 84.81 174 LYS A C 1
ATOM 1384 O O . LYS A 1 174 ? 23.751 -3.810 -28.337 1.00 84.81 174 LYS A O 1
ATOM 1389 N N . ALA A 1 175 ? 23.237 -2.802 -26.388 1.00 83.25 175 ALA A N 1
ATOM 1390 C CA . ALA A 1 175 ? 23.755 -3.856 -25.516 1.00 83.25 175 ALA A CA 1
ATOM 1391 C C . ALA A 1 175 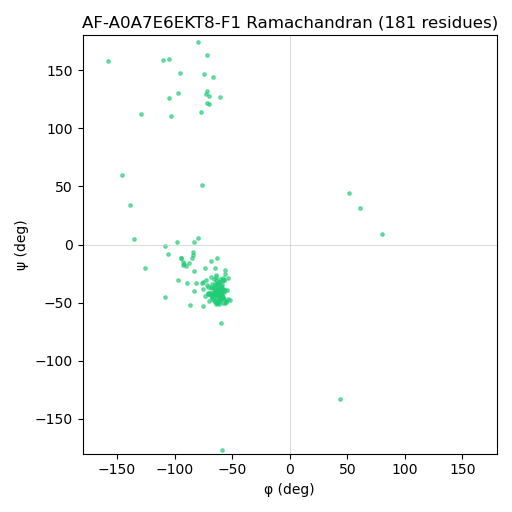? 23.053 -5.207 -25.756 1.00 83.25 175 ALA A C 1
ATOM 1393 O O . ALA A 1 175 ? 23.705 -6.242 -25.916 1.00 83.25 175 ALA A O 1
ATOM 1394 N N . TRP A 1 176 ? 21.724 -5.189 -25.885 1.00 81.88 176 TRP A N 1
ATOM 1395 C CA . TRP A 1 176 ? 20.911 -6.379 -26.130 1.00 81.88 176 TRP A CA 1
ATOM 1396 C C . TRP A 1 176 ? 21.254 -7.065 -27.462 1.00 81.88 176 TRP A C 1
ATOM 1398 O O . TRP A 1 176 ? 21.418 -8.285 -27.510 1.00 81.88 176 TRP A O 1
ATOM 1408 N N . ARG A 1 177 ? 21.462 -6.292 -28.540 1.00 82.12 177 ARG A N 1
ATOM 1409 C CA . ARG A 1 177 ? 21.894 -6.819 -29.853 1.00 82.12 177 ARG A CA 1
ATOM 1410 C C . ARG A 1 177 ? 23.286 -7.451 -29.825 1.00 82.12 177 ARG A C 1
ATOM 1412 O O . ARG A 1 177 ? 23.535 -8.395 -30.565 1.00 82.12 177 ARG A O 1
ATOM 1419 N N . VAL A 1 178 ? 24.204 -6.926 -29.013 1.00 82.19 178 VAL A N 1
ATOM 1420 C CA . VAL A 1 178 ? 25.564 -7.478 -28.897 1.00 82.19 178 VAL A CA 1
ATOM 1421 C C . VAL A 1 178 ? 25.545 -8.822 -28.170 1.00 82.19 178 VAL A C 1
ATOM 1423 O O . VAL A 1 178 ? 26.209 -9.756 -28.610 1.00 82.19 178 VAL A O 1
ATOM 1426 N N . ARG A 1 179 ? 24.770 -8.939 -27.085 1.00 75.19 179 ARG A N 1
ATOM 1427 C CA . ARG A 1 179 ? 24.684 -10.171 -26.282 1.00 75.19 179 ARG A CA 1
ATOM 1428 C C . ARG A 1 179 ? 23.863 -11.278 -26.947 1.00 75.19 179 ARG A C 1
ATOM 1430 O O . ARG A 1 179 ? 24.295 -12.420 -26.915 1.00 75.19 179 ARG A O 1
ATOM 1437 N N . SER A 1 180 ? 22.760 -10.945 -27.620 1.00 72.31 180 SER A N 1
ATOM 1438 C CA . SER A 1 180 ? 21.933 -11.923 -28.360 1.00 72.31 180 SER A CA 1
ATOM 1439 C C . SER A 1 180 ? 22.635 -12.570 -29.558 1.00 72.31 180 SER A C 1
ATOM 1441 O O . SER A 1 180 ? 22.224 -13.627 -30.008 1.00 72.31 180 SER A O 1
ATOM 1443 N N . ARG A 1 181 ? 23.701 -11.953 -30.082 1.00 67.69 181 ARG A N 1
ATOM 1444 C CA . ARG A 1 181 ? 24.534 -12.533 -31.151 1.00 67.69 181 ARG A CA 1
ATOM 1445 C C . ARG A 1 181 ? 25.620 -13.486 -30.638 1.00 67.69 181 ARG A C 1
ATOM 1447 O O . ARG A 1 181 ? 26.314 -14.080 -31.453 1.00 67.69 181 ARG A O 1
ATOM 1454 N N . ARG A 1 182 ? 25.830 -13.561 -29.319 1.00 57.53 182 ARG A N 1
ATOM 1455 C CA . ARG A 1 182 ? 26.870 -14.386 -28.676 1.00 57.53 182 ARG A CA 1
ATOM 1456 C C . ARG A 1 182 ? 26.317 -15.644 -27.992 1.00 57.53 182 ARG A C 1
ATOM 1458 O O . ARG A 1 182 ? 27.120 -16.441 -27.519 1.00 57.53 182 ARG A O 1
ATOM 1465 N N . SER A 1 183 ? 24.994 -15.779 -27.904 1.00 53.56 183 SER A N 1
ATOM 1466 C CA . SER A 1 183 ? 24.254 -16.933 -27.368 1.00 53.56 183 SER A CA 1
ATOM 1467 C C . SER A 1 183 ? 23.762 -17.824 -28.495 1.00 53.56 183 SER A C 1
ATOM 1469 O O . SER A 1 183 ? 23.865 -19.055 -28.350 1.00 53.56 183 SER A O 1
#

Secondary structure (DSSP, 8-state):
-HHHHHHHHHHHH-HHHHHHHHHHHSSPPPPP-SSSTTHHHHHHHHHHHHHHHSHHHHHHHHHHTT-----HHHHHHHHHHHHHHHHHHHHHHHHHSTTT--HHHHHHHHHHHHHHHTTS-THHHHHHHHHHHHHTHHHHTT-HHHHHHHHHSTTTTTHHHHHH-HHHHHHHHHHHHHHHT--

Organism: NCBI:txid2607531

Solvent-accessible surface area (backbone atoms only — not comparable to full-atom values): 10246 Å² total; per-residue (Å²): 111,70,64,60,50,53,52,39,53,43,36,77,76,27,70,66,52,32,49,51,42,23,71,61,71,73,46,75,79,55,57,65,43,88,89,44,87,51,30,50,47,54,18,42,46,50,52,49,53,39,55,73,77,39,40,71,48,51,41,54,46,34,50,76,70,73,43,80,65,85,50,72,68,55,51,53,52,46,52,50,49,38,59,59,43,47,49,53,40,56,37,45,53,44,52,71,27,92,91,50,53,45,77,32,46,40,63,56,38,52,52,56,36,50,65,61,41,72,82,50,65,83,71,34,60,61,50,51,54,50,47,31,74,74,64,40,43,79,57,50,73,69,35,65,66,55,51,44,44,19,38,68,28,91,90,46,32,62,58,48,33,60,74,76,42,53,90,52,35,67,61,52,53,53,55,49,58,59,53,68,75,75,114

Mean predicted aligned error: 6.76 Å

pLDDT: mean 86.31, std 7.37, range [53.56, 95.25]

Radius of gyration: 21.12 Å; Cα contacts (8 Å, |Δi|>4): 175; chains: 1; bounding box: 48×32×58 Å